Protein AF-A0A969BIH9-F1 (afdb_monomer)

Mean predicted aligned error: 20.9 Å

Radius of gyration: 29.54 Å; Cα contacts (8 Å, |Δi|>4): 77; chains: 1; bounding box: 56×70×75 Å

Structure (mmCIF, N/CA/C/O backbone):
data_AF-A0A969BIH9-F1
#
_entry.id   AF-A0A969BIH9-F1
#
loop_
_atom_site.group_PDB
_atom_site.id
_atom_site.type_symbol
_atom_site.label_atom_id
_atom_site.label_alt_id
_atom_site.label_comp_id
_atom_site.label_asym_id
_atom_site.label_entity_id
_atom_site.label_seq_id
_atom_site.pdbx_PDB_ins_code
_atom_site.Cartn_x
_atom_site.Cartn_y
_atom_site.Cartn_z
_atom_site.occupancy
_atom_site.B_iso_or_equiv
_atom_site.auth_seq_id
_atom_site.auth_comp_id
_atom_site.auth_asym_id
_atom_site.auth_atom_id
_atom_site.pdbx_PDB_model_num
ATOM 1 N N . MET A 1 1 ? 0.704 -24.498 -20.439 1.00 56.81 1 MET A N 1
ATOM 2 C CA . MET A 1 1 ? 0.243 -23.164 -20.870 1.00 56.81 1 MET A CA 1
ATOM 3 C C . MET A 1 1 ? -0.119 -23.294 -22.339 1.00 56.81 1 MET A C 1
ATOM 5 O O . MET A 1 1 ? 0.732 -23.740 -23.096 1.00 56.81 1 MET A O 1
ATOM 9 N N . ILE A 1 2 ? -1.382 -23.090 -22.713 1.00 70.25 2 ILE A N 1
ATOM 10 C CA . ILE A 1 2 ? -1.809 -23.209 -24.115 1.00 70.25 2 ILE A CA 1
ATOM 11 C C . ILE A 1 2 ? -1.655 -21.824 -24.736 1.00 70.25 2 ILE A C 1
ATOM 13 O O . ILE A 1 2 ? -2.229 -20.863 -24.228 1.00 70.25 2 ILE A O 1
ATOM 17 N N . GLU A 1 3 ? -0.861 -21.712 -25.798 1.00 73.94 3 GLU A N 1
ATOM 18 C CA . GLU A 1 3 ? -0.764 -20.465 -26.551 1.00 73.94 3 GLU A CA 1
ATOM 19 C C . GLU A 1 3 ? -2.036 -20.285 -27.379 1.00 73.94 3 GLU A C 1
ATOM 21 O O . GLU A 1 3 ? -2.347 -21.090 -28.259 1.00 73.94 3 GLU A O 1
ATOM 26 N N . LEU A 1 4 ? -2.803 -19.240 -27.063 1.00 76.50 4 LEU A N 1
ATOM 27 C CA . LEU A 1 4 ? -3.959 -18.871 -27.866 1.00 76.50 4 LEU A CA 1
ATOM 28 C C . LEU A 1 4 ? -3.521 -18.174 -29.164 1.00 76.50 4 LEU A C 1
ATOM 30 O O . LEU A 1 4 ? -2.543 -17.419 -29.155 1.00 76.50 4 LEU A O 1
ATOM 34 N N . PRO A 1 5 ? -4.288 -18.346 -30.259 1.00 82.81 5 PRO A N 1
ATOM 35 C CA . PRO A 1 5 ? -4.138 -17.544 -31.467 1.00 82.81 5 PRO A CA 1
ATOM 36 C C . PRO A 1 5 ? -4.227 -16.049 -31.156 1.00 82.81 5 PRO A C 1
ATOM 38 O O . PRO A 1 5 ? -4.818 -15.626 -30.153 1.00 82.81 5 PRO A O 1
ATOM 41 N N . LYS A 1 6 ? -3.680 -15.209 -32.036 1.00 87.00 6 LYS A N 1
ATOM 42 C CA . LYS A 1 6 ? -3.731 -13.760 -31.806 1.00 87.00 6 LYS A CA 1
ATOM 43 C C . LYS A 1 6 ? -5.189 -13.297 -31.832 1.00 87.00 6 LYS A C 1
ATOM 45 O O . LYS A 1 6 ? -5.974 -13.738 -32.663 1.00 87.00 6 LYS A O 1
ATOM 50 N N . ILE A 1 7 ? -5.548 -12.331 -30.982 1.00 86.94 7 ILE A N 1
ATOM 51 C CA . ILE A 1 7 ? -6.919 -11.778 -30.911 1.00 86.94 7 ILE A CA 1
ATOM 52 C C . ILE A 1 7 ? -7.507 -11.411 -32.297 1.00 86.94 7 ILE A C 1
ATOM 54 O O . ILE A 1 7 ? -8.691 -11.669 -32.502 1.00 86.94 7 ILE A O 1
ATOM 58 N N . PRO A 1 8 ? -6.748 -10.843 -33.263 1.00 86.25 8 PRO A N 1
ATOM 59 C CA . PRO A 1 8 ? -7.260 -10.600 -34.614 1.00 86.25 8 PRO A CA 1
ATOM 60 C C . PRO A 1 8 ? -7.654 -11.873 -35.379 1.00 86.25 8 PRO A C 1
ATOM 62 O O . PRO A 1 8 ? -8.663 -11.858 -36.071 1.00 86.25 8 PRO A O 1
ATOM 65 N N . GLU A 1 9 ? -6.910 -12.969 -35.220 1.00 88.38 9 GLU A N 1
ATOM 66 C CA . GLU A 1 9 ? -7.204 -14.262 -35.860 1.00 88.38 9 GLU A CA 1
ATOM 67 C C . GLU A 1 9 ? -8.489 -14.860 -35.268 1.00 88.38 9 GLU A C 1
ATOM 69 O O . GLU A 1 9 ? -9.366 -15.324 -35.991 1.00 88.38 9 GLU A O 1
ATOM 74 N N . ILE A 1 10 ? -8.661 -14.746 -33.945 1.00 88.38 10 ILE A N 1
ATOM 75 C CA . ILE A 1 10 ? -9.895 -15.146 -33.252 1.00 88.38 10 ILE A CA 1
ATOM 76 C C . ILE A 1 10 ? -11.087 -14.296 -33.732 1.00 88.38 10 ILE A C 1
ATOM 78 O O . ILE A 1 10 ? -12.182 -14.819 -33.935 1.00 88.38 10 ILE A O 1
ATOM 82 N N . ALA A 1 11 ? -10.882 -12.991 -33.937 1.00 92.25 11 ALA A N 1
ATOM 83 C CA . ALA A 1 11 ? -11.908 -12.069 -34.434 1.00 92.25 11 ALA A CA 1
ATOM 84 C C . ALA A 1 11 ? -12.415 -12.462 -35.820 1.00 92.25 11 ALA A C 1
ATOM 86 O O . ALA A 1 11 ? -13.623 -12.454 -36.054 1.00 92.25 11 ALA A O 1
ATOM 87 N N . GLU A 1 12 ? -11.494 -12.830 -36.706 1.00 93.19 12 GLU A N 1
ATOM 88 C CA . GLU A 1 12 ? -11.799 -13.248 -38.070 1.00 93.19 12 GLU A CA 1
ATOM 89 C C . GLU A 1 12 ? -12.555 -14.580 -38.101 1.00 93.19 12 GLU A C 1
ATOM 91 O O . GLU A 1 12 ? -13.598 -14.670 -38.745 1.00 93.19 12 GLU A O 1
ATOM 96 N N . VAL A 1 13 ? -12.099 -15.578 -37.336 1.00 94.25 13 VAL A N 1
ATOM 97 C CA . VAL A 1 13 ? -12.731 -16.909 -37.287 1.00 94.25 13 VAL A CA 1
ATOM 98 C C . VAL A 1 13 ? -14.135 -16.861 -36.677 1.00 94.25 13 VAL A C 1
ATOM 100 O O . VAL A 1 13 ? -15.044 -17.528 -37.166 1.00 94.25 13 VAL A O 1
ATOM 103 N N . ILE A 1 14 ? -14.329 -16.081 -35.610 1.00 92.75 14 ILE A N 1
ATOM 104 C CA . ILE A 1 14 ? -15.615 -16.002 -34.893 1.00 92.75 14 ILE A CA 1
ATOM 105 C C . ILE A 1 14 ? -16.559 -14.968 -35.540 1.00 92.75 14 ILE A C 1
ATOM 107 O O . ILE A 1 14 ? -17.755 -14.947 -35.256 1.00 92.75 14 ILE A O 1
ATOM 111 N N . GLY 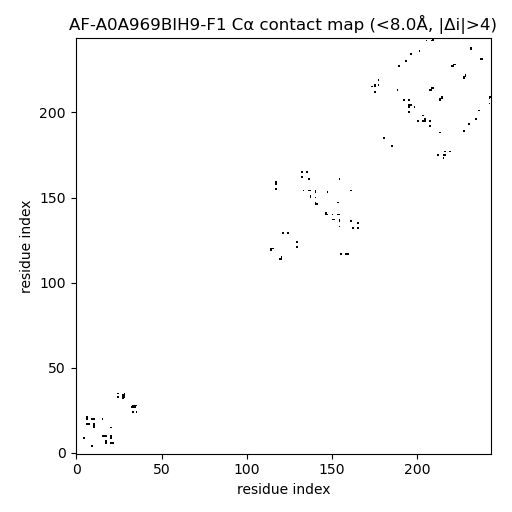A 1 15 ? -16.051 -14.103 -36.424 1.00 93.88 15 GLY A N 1
ATOM 112 C CA . GLY A 1 15 ? -16.846 -13.058 -37.072 1.00 93.88 15 GLY A CA 1
ATOM 113 C C . GLY A 1 15 ? -17.299 -11.954 -36.110 1.00 93.88 15 GLY A C 1
ATOM 114 O O . GLY A 1 15 ? -18.345 -11.337 -36.308 1.00 93.88 15 GLY A O 1
ATOM 115 N N . VAL A 1 16 ? -16.531 -11.696 -35.049 1.00 94.88 16 VAL A N 1
ATOM 116 C CA . VAL A 1 16 ? -16.831 -10.660 -34.048 1.00 94.88 16 VAL A CA 1
ATOM 117 C C . VAL A 1 16 ? -15.760 -9.582 -34.044 1.00 94.88 16 VAL A C 1
ATOM 119 O O . VAL A 1 16 ? -14.611 -9.800 -34.415 1.00 94.88 16 VAL A O 1
ATOM 122 N N . SER A 1 17 ? -16.116 -8.382 -33.585 1.00 93.12 17 SER A N 1
ATOM 123 C CA . SER A 1 17 ? -15.137 -7.300 -33.524 1.00 93.12 17 SER A CA 1
ATOM 124 C C . SER A 1 17 ? -14.017 -7.604 -32.523 1.00 93.12 17 SER A C 1
ATOM 126 O O . SER A 1 17 ? -14.246 -8.138 -31.436 1.00 93.12 17 SER A O 1
ATOM 128 N N . PHE A 1 18 ? -12.809 -7.134 -32.830 1.00 88.94 18 PHE A N 1
ATOM 129 C CA . PHE A 1 18 ? -11.661 -7.170 -31.918 1.00 88.94 18 PHE A CA 1
ATOM 130 C C . PHE A 1 18 ? -11.981 -6.603 -30.520 1.00 88.94 18 PHE A C 1
ATOM 132 O O . PHE A 1 18 ? -11.510 -7.109 -29.502 1.00 88.94 18 PHE A O 1
ATOM 139 N N . ARG A 1 19 ? -12.814 -5.552 -30.453 1.00 88.94 19 ARG A N 1
ATOM 140 C CA . ARG A 1 19 ? -13.256 -4.951 -29.183 1.00 88.94 19 ARG A CA 1
ATOM 141 C C . ARG A 1 19 ? -14.150 -5.894 -28.379 1.00 88.94 19 ARG A C 1
ATOM 143 O O . ARG A 1 19 ? -14.061 -5.891 -27.155 1.00 88.94 19 ARG A O 1
ATOM 150 N N . GLN A 1 20 ? -15.002 -6.664 -29.054 1.00 92.38 20 GLN A N 1
ATOM 151 C CA . GLN A 1 20 ? -15.889 -7.641 -28.423 1.00 92.38 20 GLN A CA 1
ATOM 152 C C . GLN A 1 20 ? -15.066 -8.720 -27.718 1.00 92.38 20 GLN A C 1
ATOM 154 O O . GLN A 1 20 ? -15.275 -8.958 -26.535 1.00 92.38 20 GLN A O 1
ATOM 159 N N . ILE A 1 21 ? -14.077 -9.289 -28.416 1.00 92.12 21 ILE A N 1
ATOM 160 C CA . ILE A 1 21 ? -13.222 -10.347 -27.860 1.00 92.12 21 ILE A CA 1
ATOM 161 C C . ILE A 1 21 ? -12.452 -9.844 -26.648 1.00 92.12 21 ILE A C 1
ATOM 163 O O . ILE A 1 21 ? -12.443 -10.514 -25.624 1.00 92.12 21 ILE A O 1
ATOM 167 N N . LYS A 1 22 ? -11.871 -8.639 -26.718 1.00 90.38 22 LYS A N 1
ATOM 168 C CA . LYS A 1 22 ? -11.185 -8.046 -25.561 1.00 90.38 22 LYS A CA 1
ATOM 169 C C . LYS A 1 22 ? -12.089 -7.925 -24.337 1.00 90.38 22 LYS A C 1
ATOM 171 O O . LYS A 1 22 ? -11.677 -8.308 -23.254 1.00 90.38 22 LYS A O 1
ATOM 176 N N . ARG A 1 23 ? -13.322 -7.434 -24.510 1.00 93.06 23 ARG A N 1
ATOM 177 C CA . ARG A 1 23 ? -14.290 -7.340 -23.403 1.00 93.06 23 ARG A CA 1
ATOM 178 C C . ARG A 1 23 ? -14.636 -8.712 -22.830 1.00 93.06 23 ARG A C 1
ATOM 180 O O . ARG A 1 23 ? -14.747 -8.844 -21.618 1.00 93.06 23 ARG A O 1
ATOM 187 N N . SER A 1 24 ? -14.809 -9.716 -23.687 1.00 93.19 24 SER A N 1
ATOM 188 C CA . SER A 1 24 ? -15.089 -11.086 -23.252 1.00 93.19 24 SER A CA 1
ATOM 189 C C . SER A 1 24 ? -13.916 -11.700 -22.487 1.00 93.19 24 SER A C 1
ATOM 191 O O . SER A 1 24 ? -14.150 -12.313 -21.454 1.00 93.19 24 SER A O 1
ATOM 193 N N . LEU A 1 25 ? -12.677 -11.500 -22.946 1.00 90.56 25 LEU A N 1
ATOM 194 C CA . LEU A 1 25 ? -11.476 -11.971 -22.250 1.00 90.56 25 LEU A CA 1
ATOM 195 C C . LEU A 1 25 ? -11.317 -11.303 -20.881 1.00 90.56 25 LEU A C 1
ATOM 197 O O . LEU A 1 25 ? -11.141 -12.011 -19.897 1.00 90.56 25 LEU A O 1
ATOM 201 N N . SER A 1 26 ? -11.496 -9.980 -20.793 1.00 89.44 26 SER A N 1
ATOM 202 C CA . SER A 1 26 ? -11.500 -9.272 -19.504 1.00 89.44 26 SER A CA 1
ATOM 203 C C . SER A 1 26 ? -12.556 -9.822 -18.546 1.00 89.44 26 SER A C 1
ATOM 205 O O . SER A 1 26 ? -12.284 -10.004 -17.370 1.00 89.44 26 SER A O 1
ATOM 207 N N . ARG A 1 27 ? -13.750 -10.160 -19.046 1.00 93.50 27 ARG A N 1
ATOM 208 C CA . ARG A 1 27 ? -14.802 -10.741 -18.203 1.00 93.50 27 ARG A CA 1
ATOM 209 C C . ARG A 1 27 ? -14.472 -12.158 -17.724 1.00 93.50 27 ARG A C 1
ATOM 211 O O . ARG A 1 27 ? -14.898 -12.542 -16.645 1.00 93.50 27 ARG A O 1
ATOM 218 N N . LEU A 1 28 ? -13.759 -12.953 -18.521 1.00 93.12 28 LEU A N 1
ATOM 219 C CA . LEU A 1 28 ? -13.301 -14.282 -18.100 1.00 93.12 28 LEU A CA 1
ATOM 220 C C . LEU A 1 28 ? -12.189 -14.196 -17.048 1.00 93.12 28 LEU A C 1
ATOM 222 O O . LEU A 1 28 ? -12.131 -15.044 -16.161 1.00 93.12 28 LEU A O 1
ATOM 226 N N . GLU A 1 29 ? -11.352 -13.167 -17.140 1.00 89.94 29 GLU A N 1
ATOM 227 C CA . GLU A 1 29 ? -10.320 -12.846 -16.155 1.00 89.94 29 GLU A CA 1
ATOM 228 C C . GLU A 1 29 ? -10.928 -12.370 -14.830 1.00 89.94 29 GLU A C 1
ATOM 230 O O . GLU A 1 29 ? -10.572 -12.894 -13.782 1.00 89.94 29 GLU A O 1
ATOM 235 N N . GLU A 1 30 ? -11.927 -11.478 -14.874 1.00 90.88 30 GLU A N 1
ATOM 236 C CA . GLU A 1 30 ? -12.701 -11.042 -13.695 1.00 90.88 30 GLU A CA 1
ATOM 237 C C . GLU A 1 30 ? -13.387 -12.202 -12.956 1.00 90.88 30 GLU A C 1
ATOM 239 O O . GLU A 1 30 ? -13.623 -12.120 -11.755 1.00 90.88 30 GLU A O 1
ATOM 244 N N . LEU A 1 31 ? -13.738 -13.270 -13.676 1.00 95.69 31 LEU A N 1
ATOM 245 C CA . LEU A 1 31 ? -14.359 -14.471 -13.114 1.00 95.69 31 LEU A CA 1
ATOM 246 C C . LEU A 1 31 ? -13.338 -15.528 -12.672 1.00 95.69 31 LEU A C 1
ATOM 248 O O . LEU A 1 31 ? -13.747 -16.627 -12.303 1.00 95.69 31 LEU A O 1
ATOM 252 N N . GLU A 1 32 ? -12.037 -15.237 -12.764 1.00 90.50 32 GLU A N 1
ATOM 253 C CA . GLU A 1 32 ? -10.939 -16.170 -12.467 1.00 90.50 32 GLU A CA 1
ATOM 254 C C . GLU A 1 32 ? -10.994 -17.473 -13.294 1.00 90.50 32 GLU A C 1
ATOM 256 O O . GLU A 1 32 ? -10.391 -18.488 -12.947 1.00 90.50 32 GLU A O 1
ATOM 261 N N . LEU A 1 33 ? -11.703 -17.455 -14.429 1.00 88.88 33 LEU A N 1
ATOM 262 C CA . LEU A 1 33 ? -11.849 -18.608 -15.323 1.00 88.88 33 LEU A CA 1
ATOM 263 C C . LEU A 1 33 ? -10.715 -18.692 -16.343 1.00 88.88 33 LEU A C 1
ATOM 265 O O . LEU A 1 33 ? -10.428 -19.769 -16.869 1.00 88.88 33 LEU A O 1
ATOM 269 N N . TYR A 1 34 ? -10.115 -17.549 -16.681 1.00 86.31 34 TYR A N 1
ATOM 270 C CA . TYR A 1 34 ? -9.082 -17.480 -17.703 1.00 86.31 34 TYR A CA 1
ATOM 271 C C . TYR A 1 34 ? -8.100 -16.337 -17.448 1.00 86.31 34 TYR A C 1
ATOM 273 O O . TYR A 1 34 ? -8.500 -15.180 -17.375 1.00 86.31 34 TYR A O 1
ATOM 281 N N . PHE A 1 35 ? -6.807 -16.650 -17.397 1.00 83.19 35 PHE A N 1
ATOM 282 C CA . PHE A 1 35 ? -5.739 -15.652 -17.344 1.00 83.19 35 PHE A CA 1
ATOM 283 C C . PHE A 1 35 ? -5.225 -15.364 -18.759 1.00 83.19 35 PHE A C 1
ATOM 285 O O . PHE A 1 35 ? -4.847 -16.289 -19.485 1.00 83.19 35 PHE A O 1
ATOM 292 N N . TRP A 1 36 ? -5.203 -14.093 -19.170 1.00 82.50 36 TRP A N 1
ATOM 293 C CA . TRP A 1 36 ? -4.661 -13.679 -20.465 1.00 82.50 36 TRP A CA 1
ATOM 294 C C . TRP A 1 36 ? -3.770 -12.447 -20.301 1.00 82.50 36 TRP A C 1
ATOM 296 O O . TRP A 1 36 ? -4.129 -11.499 -19.616 1.00 82.50 36 TRP A O 1
ATOM 306 N N . GLU A 1 37 ? -2.618 -12.436 -20.971 1.00 75.56 37 GLU A N 1
ATOM 307 C CA . GLU A 1 37 ? -1.668 -11.327 -20.885 1.00 75.56 37 GLU A CA 1
ATOM 308 C C . GLU A 1 37 ? -1.461 -10.681 -22.267 1.00 75.56 37 GLU A C 1
ATOM 310 O O . GLU A 1 37 ? -1.174 -11.374 -23.253 1.00 75.56 37 GLU A O 1
ATOM 315 N N . PRO A 1 38 ? -1.609 -9.351 -22.402 1.00 67.44 38 PRO A N 1
ATOM 316 C CA . PRO A 1 38 ? -1.297 -8.668 -23.646 1.00 67.44 38 PRO A CA 1
ATOM 317 C C . PRO A 1 38 ? 0.224 -8.617 -23.862 1.00 67.44 38 PRO A C 1
ATOM 319 O O . PRO A 1 38 ? 0.914 -7.773 -23.303 1.00 67.44 38 PRO A O 1
ATOM 322 N N . VAL A 1 39 ? 0.726 -9.455 -24.773 1.00 69.25 39 VAL A N 1
ATOM 323 C CA . VAL A 1 39 ? 2.163 -9.586 -25.104 1.00 69.25 39 VAL A CA 1
ATOM 324 C C . VAL A 1 39 ? 2.825 -8.271 -25.560 1.00 69.25 39 VAL A C 1
ATOM 326 O O . VAL A 1 39 ? 4.031 -8.092 -25.409 1.00 69.25 39 VAL A O 1
ATOM 329 N N . LEU A 1 40 ? 2.072 -7.321 -26.133 1.00 61.84 40 LEU A N 1
ATOM 330 C CA . LEU A 1 40 ? 2.619 -6.018 -26.525 1.00 61.84 40 LEU A CA 1
ATOM 331 C C . LEU A 1 40 ? 1.542 -4.929 -26.569 1.00 61.84 40 LEU A C 1
ATOM 333 O O . LEU A 1 40 ? 0.655 -4.942 -27.426 1.00 61.84 40 LEU A O 1
ATOM 337 N N . VAL A 1 41 ? 1.668 -3.920 -25.705 1.00 52.66 41 VAL A N 1
ATOM 338 C CA . VAL A 1 41 ? 0.855 -2.698 -25.764 1.00 52.66 41 VAL A CA 1
ATOM 339 C C . VAL A 1 41 ? 1.660 -1.597 -26.457 1.00 52.66 41 VAL A C 1
ATOM 341 O O . VAL A 1 41 ? 2.570 -1.017 -25.875 1.00 52.66 41 VAL A O 1
ATOM 344 N N . ARG A 1 42 ? 1.328 -1.271 -27.715 1.00 53.16 42 ARG A N 1
ATOM 345 C CA . ARG A 1 42 ? 1.825 -0.046 -28.370 1.00 53.16 42 ARG A CA 1
ATOM 346 C C . ARG A 1 42 ? 0.788 1.062 -28.247 1.00 53.16 42 ARG A C 1
ATOM 348 O O . ARG A 1 42 ? -0.269 1.000 -28.871 1.00 53.16 42 ARG A O 1
ATOM 355 N N . GLY A 1 43 ? 1.109 2.088 -27.467 1.00 53.22 43 GLY A N 1
ATOM 356 C CA . GLY A 1 43 ? 0.346 3.330 -27.415 1.00 53.22 43 GLY A CA 1
ATOM 357 C C . GLY A 1 43 ? 0.870 4.338 -28.435 1.00 53.22 43 GLY A C 1
ATOM 358 O O . GLY A 1 43 ? 2.071 4.586 -28.507 1.00 53.22 43 GLY A O 1
ATOM 359 N N . GLN A 1 44 ? -0.024 4.955 -29.209 1.00 67.81 44 GLN A N 1
ATOM 360 C CA . GLN A 1 44 ? 0.309 6.119 -30.028 1.00 67.81 44 GLN A CA 1
ATOM 361 C C . GLN A 1 44 ? -0.519 7.317 -29.564 1.00 67.81 44 GLN A C 1
ATOM 363 O O . GLN A 1 44 ? -1.747 7.300 -29.626 1.00 67.81 44 GLN A O 1
ATOM 368 N N . ASN A 1 45 ? 0.151 8.382 -29.119 1.00 73.56 45 ASN A N 1
ATOM 369 C CA . ASN A 1 45 ? -0.521 9.626 -28.756 1.00 73.56 45 ASN A CA 1
ATOM 370 C C . ASN A 1 45 ? -0.898 10.413 -30.024 1.00 73.56 45 ASN A C 1
ATOM 372 O O . ASN A 1 45 ? -0.094 11.161 -30.588 1.00 73.56 45 ASN A O 1
ATOM 376 N N . LEU A 1 46 ? -2.143 10.244 -30.468 1.00 77.38 46 LEU A N 1
ATOM 377 C CA . LEU A 1 46 ? -2.674 10.926 -31.650 1.00 77.38 46 LEU A CA 1
ATOM 378 C C . LEU A 1 46 ? -2.820 12.444 -31.442 1.00 77.38 46 LEU A C 1
ATOM 380 O O . LEU A 1 46 ? -2.668 13.203 -32.399 1.00 77.38 46 LEU A O 1
ATOM 384 N N . ALA A 1 47 ? -3.055 12.900 -30.207 1.00 73.81 47 ALA A N 1
ATOM 385 C CA . ALA A 1 47 ? -3.139 14.325 -29.885 1.00 73.81 47 ALA A CA 1
ATOM 386 C C . ALA A 1 47 ? -1.763 15.005 -29.996 1.00 73.81 47 ALA A C 1
ATOM 388 O O . ALA A 1 47 ? -1.640 16.066 -30.606 1.00 73.81 47 ALA A O 1
ATOM 389 N N . GLY A 1 48 ? -0.711 14.349 -29.499 1.00 72.75 48 GLY A N 1
ATOM 390 C CA . GLY A 1 48 ? 0.672 14.820 -29.603 1.00 72.75 48 GLY A CA 1
ATOM 391 C C . GLY A 1 48 ? 1.180 14.869 -31.046 1.00 72.75 48 GLY A C 1
ATOM 392 O O . GLY A 1 48 ? 1.890 15.807 -31.416 1.00 72.75 48 GLY A O 1
ATOM 393 N N . LYS A 1 49 ? 0.771 13.907 -31.887 1.00 75.94 49 LYS A N 1
ATOM 394 C CA . LYS A 1 49 ? 1.089 13.919 -33.324 1.00 75.94 49 LYS A CA 1
ATOM 395 C C . LYS A 1 49 ? 0.469 15.136 -34.023 1.00 75.94 49 LYS A C 1
ATOM 397 O O . LYS A 1 49 ? 1.193 15.896 -34.663 1.00 75.94 49 LYS A O 1
ATOM 402 N N . LYS A 1 50 ? -0.827 15.387 -33.802 1.00 78.69 50 LYS A N 1
ATOM 403 C CA . LYS A 1 50 ? -1.526 16.563 -34.353 1.00 78.69 50 LYS A CA 1
ATOM 404 C C . LYS A 1 50 ? -0.944 17.886 -33.845 1.00 78.69 50 LYS A C 1
ATOM 406 O O . LYS A 1 50 ? -0.776 18.822 -34.620 1.00 78.69 50 LYS A O 1
ATOM 411 N N . ALA A 1 51 ? -0.581 17.968 -32.563 1.00 74.94 51 ALA A N 1
ATOM 412 C CA . ALA A 1 51 ? 0.030 19.169 -31.991 1.00 74.94 51 ALA A CA 1
ATOM 413 C C . ALA A 1 51 ? 1.404 19.485 -32.614 1.00 74.94 51 ALA A C 1
ATOM 415 O O . ALA A 1 51 ? 1.701 20.646 -32.903 1.00 74.94 51 ALA A O 1
ATOM 416 N N . LYS A 1 52 ? 2.231 18.462 -32.875 1.00 74.25 52 LYS A N 1
ATOM 417 C CA . LYS A 1 52 ? 3.519 18.636 -33.567 1.00 74.25 52 LYS A CA 1
ATOM 418 C C . LYS A 1 52 ? 3.342 19.101 -35.012 1.00 74.25 52 LYS A C 1
ATOM 420 O O . LYS A 1 52 ? 4.054 20.015 -35.424 1.00 74.25 52 LYS A O 1
ATOM 425 N N . GLU A 1 53 ? 2.393 18.526 -35.748 1.00 81.25 53 GLU A N 1
ATOM 426 C CA . GLU A 1 53 ? 2.080 18.938 -37.125 1.00 81.25 53 GLU A CA 1
ATOM 427 C C . GLU A 1 53 ? 1.624 20.411 -37.177 1.00 81.25 53 GLU A C 1
ATOM 429 O O . GLU A 1 53 ? 2.148 21.194 -37.972 1.00 81.25 53 GLU A O 1
ATOM 434 N N . LEU A 1 54 ? 0.753 20.839 -36.253 1.00 74.12 54 LEU A N 1
ATOM 435 C CA . LEU A 1 54 ? 0.302 22.237 -36.148 1.00 74.12 54 LEU A CA 1
ATOM 436 C C . LEU A 1 54 ? 1.437 23.217 -35.794 1.00 74.12 54 LEU A C 1
ATOM 438 O O . LEU A 1 54 ? 1.503 24.324 -36.335 1.00 74.12 54 LEU A O 1
ATOM 442 N N . CYS A 1 55 ? 2.356 22.831 -34.905 1.00 65.44 55 CYS A N 1
ATOM 443 C CA . CYS A 1 55 ? 3.514 23.660 -34.553 1.00 65.44 55 CYS A CA 1
ATOM 444 C C . CYS A 1 55 ? 4.522 23.797 -35.703 1.00 65.44 55 CYS A C 1
ATOM 446 O O . CYS A 1 55 ? 5.154 24.846 -35.838 1.00 65.44 55 CYS A O 1
ATOM 448 N N . GLN A 1 56 ? 4.675 22.769 -36.538 1.00 71.25 56 GLN A N 1
ATOM 449 C CA . GLN A 1 56 ? 5.551 22.826 -37.710 1.00 71.25 56 GLN A CA 1
ATOM 450 C C . GLN A 1 56 ? 4.956 23.709 -38.816 1.00 71.25 56 GLN A C 1
ATOM 452 O O . GLN A 1 56 ? 5.676 24.544 -39.362 1.00 71.25 56 GLN A O 1
ATOM 457 N N . GLN A 1 57 ? 3.640 23.647 -39.047 1.00 64.88 57 GLN A N 1
ATOM 458 C CA . GLN A 1 57 ? 2.949 24.543 -39.988 1.00 64.88 57 GLN A CA 1
ATOM 459 C C . GLN A 1 57 ? 3.036 26.029 -39.582 1.00 64.88 57 GLN A C 1
ATOM 461 O O . GLN A 1 57 ? 3.156 26.906 -40.441 1.00 64.88 57 GLN A O 1
ATOM 466 N N . LYS A 1 58 ? 3.047 26.336 -38.274 1.00 60.12 58 LYS A N 1
ATOM 467 C CA . LYS A 1 58 ? 3.263 27.707 -37.761 1.00 60.12 58 LYS A CA 1
ATOM 468 C C . LYS A 1 58 ? 4.700 28.215 -37.934 1.00 60.12 58 LYS A C 1
ATOM 470 O O . LYS A 1 58 ? 4.911 29.425 -37.964 1.00 60.12 58 LYS A O 1
ATOM 475 N N . LYS A 1 59 ? 5.691 27.322 -38.039 1.00 57.72 59 LYS A N 1
ATOM 476 C CA . LYS A 1 59 ? 7.097 27.701 -38.274 1.00 57.72 59 LYS A CA 1
ATOM 477 C C . LYS A 1 59 ? 7.376 28.012 -39.744 1.00 57.72 59 LYS A C 1
ATOM 479 O O . LYS A 1 59 ? 8.165 28.906 -40.020 1.00 57.72 59 LYS A O 1
ATOM 484 N N . THR A 1 60 ? 6.699 27.346 -40.677 1.00 54.78 60 THR A N 1
ATOM 485 C CA . THR A 1 60 ? 6.855 27.588 -42.125 1.00 54.78 60 THR A CA 1
ATOM 486 C C . THR A 1 60 ? 6.086 28.808 -42.640 1.00 54.78 60 THR A C 1
ATOM 488 O O . THR A 1 60 ? 6.345 29.261 -43.746 1.00 54.78 60 THR A O 1
ATOM 491 N N . SER A 1 61 ? 5.168 29.369 -41.846 1.00 55.34 61 SER A N 1
ATOM 492 C CA . SER A 1 61 ? 4.340 30.535 -42.206 1.00 55.34 61 SER A CA 1
ATOM 493 C C . SER A 1 61 ? 4.827 31.870 -41.616 1.00 55.34 61 SER A C 1
ATOM 495 O O . SER A 1 61 ? 4.203 32.904 -41.841 1.00 55.34 61 SER A O 1
ATOM 497 N N . LYS A 1 62 ? 5.961 31.891 -40.901 1.00 51.44 62 LYS A N 1
ATOM 498 C CA . LYS A 1 62 ? 6.610 33.123 -40.412 1.00 51.44 62 LYS A CA 1
ATOM 499 C C . LYS A 1 62 ? 7.892 33.424 -41.192 1.00 51.44 62 LYS A C 1
ATOM 501 O O . LYS A 1 62 ? 8.993 33.405 -40.651 1.00 51.44 62 LYS A O 1
ATOM 506 N N . SER A 1 63 ? 7.743 33.739 -42.476 1.00 50.31 63 SER A N 1
ATOM 507 C CA . SER A 1 63 ? 8.743 34.530 -43.194 1.00 50.31 63 SER A CA 1
ATOM 508 C C . SER A 1 63 ? 8.491 36.018 -42.941 1.00 50.31 63 SER A C 1
ATOM 510 O O . SER A 1 63 ? 7.386 36.499 -43.167 1.00 50.31 63 SER A O 1
ATOM 512 N N . SER A 1 64 ? 9.550 36.733 -42.554 1.00 49.47 64 SER A N 1
ATOM 513 C CA . SER A 1 64 ? 9.691 38.195 -42.617 1.00 49.47 64 SER A CA 1
ATOM 514 C C . SER A 1 64 ? 8.780 39.034 -41.708 1.00 49.47 64 SER A C 1
ATOM 516 O O . SER A 1 64 ? 7.734 39.537 -42.101 1.00 49.47 64 SER A O 1
ATOM 518 N N . GLY A 1 65 ? 9.257 39.282 -40.489 1.00 42.97 65 GLY A N 1
ATOM 519 C CA . GLY A 1 65 ? 8.774 40.365 -39.637 1.00 42.97 65 GLY A CA 1
ATOM 520 C C . GLY A 1 65 ? 9.841 40.712 -38.609 1.00 42.97 65 GLY A C 1
ATOM 521 O O . GLY A 1 65 ? 9.905 40.083 -37.557 1.00 42.97 65 GLY A O 1
ATOM 522 N N . LYS A 1 66 ? 10.724 41.659 -38.954 1.00 53.22 66 LYS A N 1
ATOM 523 C CA . LYS A 1 66 ? 11.733 42.249 -38.060 1.00 53.22 66 LYS A CA 1
ATOM 524 C C . LYS A 1 66 ? 11.062 42.695 -36.758 1.00 53.22 66 LYS A C 1
ATOM 526 O O . LYS A 1 66 ? 10.333 43.680 -36.780 1.00 53.22 66 LYS A O 1
ATOM 531 N N . ASN A 1 67 ? 11.370 42.043 -35.639 1.00 44.41 67 ASN A N 1
ATOM 532 C CA . ASN A 1 67 ? 11.031 42.565 -34.321 1.00 44.41 67 ASN A CA 1
ATOM 533 C C . ASN A 1 67 ? 12.303 42.948 -33.573 1.00 44.41 67 ASN A C 1
ATOM 535 O O . ASN A 1 67 ? 13.231 42.156 -33.424 1.00 44.41 67 ASN A O 1
ATOM 539 N N . LYS A 1 68 ? 12.302 44.223 -33.183 1.00 46.81 68 LYS A N 1
ATOM 540 C CA . LYS A 1 68 ? 13.293 44.928 -32.383 1.00 46.81 68 LYS A CA 1
ATOM 541 C C . LYS A 1 68 ? 13.642 44.141 -31.122 1.00 46.81 68 LYS A C 1
ATOM 543 O O . LYS A 1 68 ? 12.764 43.665 -30.411 1.00 46.81 68 LYS A O 1
ATOM 548 N N . MET A 1 69 ? 14.939 44.080 -30.873 1.00 39.78 69 MET A N 1
ATOM 549 C CA . MET A 1 69 ? 15.562 43.717 -29.612 1.00 39.78 69 MET A CA 1
ATOM 550 C C . MET A 1 69 ? 15.161 44.768 -28.569 1.00 39.78 69 MET A C 1
ATOM 552 O O . MET A 1 69 ? 15.381 45.958 -28.786 1.00 39.78 69 MET A O 1
ATOM 556 N N . THR A 1 70 ? 14.498 44.345 -27.495 1.00 44.41 70 THR A N 1
ATOM 557 C CA . THR A 1 70 ? 14.268 45.187 -26.319 1.00 44.41 70 THR A CA 1
ATOM 558 C C . THR A 1 70 ? 15.409 44.913 -25.352 1.00 44.41 70 THR A C 1
ATOM 560 O O . THR A 1 70 ? 15.559 43.781 -24.889 1.00 44.41 70 THR A O 1
ATOM 563 N N . ASP A 1 71 ? 16.227 45.930 -25.098 1.00 46.16 71 ASP A N 1
ATOM 564 C CA . ASP A 1 71 ? 17.327 45.879 -24.139 1.00 46.16 71 ASP A CA 1
ATOM 565 C C . ASP A 1 71 ? 16.794 45.578 -22.733 1.00 46.16 71 ASP A C 1
ATOM 567 O O . ASP A 1 71 ? 15.914 46.273 -22.219 1.00 46.16 71 ASP A O 1
ATOM 571 N N . LEU A 1 72 ? 17.329 44.527 -22.109 1.00 42.59 72 LEU A N 1
ATOM 572 C CA . LEU A 1 72 ? 17.122 44.241 -20.695 1.00 42.59 72 LEU A CA 1
ATOM 573 C C . LEU A 1 72 ? 18.118 45.076 -19.888 1.00 42.59 72 LEU A C 1
ATOM 575 O O . LEU A 1 72 ? 19.332 44.933 -20.013 1.00 42.59 72 LEU A O 1
ATOM 579 N N . SER A 1 73 ? 17.563 45.968 -19.078 1.00 43.06 73 SER A N 1
ATOM 580 C CA . SER A 1 73 ? 18.251 46.835 -18.131 1.00 43.06 73 SER A CA 1
ATOM 581 C C . SER A 1 73 ? 19.054 46.059 -17.081 1.00 43.06 73 SER A C 1
ATOM 583 O O . SER A 1 73 ? 18.605 45.053 -16.534 1.00 43.06 73 SER A O 1
ATOM 585 N N . ASN A 1 74 ? 20.236 46.604 -16.796 1.00 42.88 74 ASN A N 1
ATOM 586 C CA . ASN A 1 74 ? 21.199 46.192 -15.782 1.00 42.88 74 ASN A CA 1
ATOM 587 C C . ASN A 1 74 ? 20.674 46.289 -14.335 1.00 42.88 74 ASN A C 1
ATOM 589 O O . ASN A 1 74 ? 19.856 47.143 -14.009 1.00 42.88 74 ASN A O 1
ATOM 593 N N . SER A 1 75 ? 21.307 45.478 -13.477 1.00 48.69 75 SER A N 1
ATOM 594 C CA . SER A 1 75 ? 21.625 45.708 -12.054 1.00 48.69 75 SER A CA 1
ATOM 595 C C . SER A 1 75 ? 20.496 45.968 -11.040 1.00 48.69 75 SER A C 1
ATOM 597 O O . SER A 1 75 ? 19.936 47.054 -10.971 1.00 48.69 75 SER A O 1
ATOM 599 N N . GLY A 1 76 ? 20.337 45.002 -10.125 1.00 48.22 76 GLY A N 1
ATOM 600 C CA . GLY A 1 76 ? 20.225 45.240 -8.679 1.00 48.22 76 GLY A CA 1
ATOM 601 C C . GLY A 1 76 ? 18.951 45.906 -8.161 1.00 48.22 76 GLY A C 1
ATOM 602 O O . GLY A 1 76 ? 18.970 47.081 -7.813 1.00 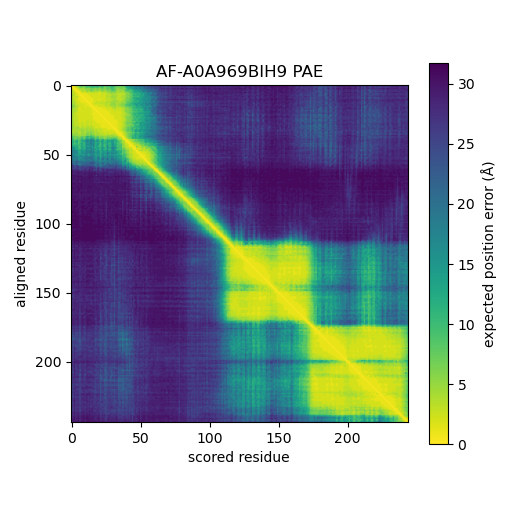48.22 76 GLY A O 1
ATOM 603 N N . GLN A 1 77 ? 17.882 45.129 -7.974 1.00 39.94 77 GLN A N 1
ATOM 604 C CA . GLN A 1 77 ? 16.808 45.508 -7.053 1.00 39.94 77 GLN A CA 1
ATOM 605 C C . GLN A 1 77 ? 17.085 44.914 -5.668 1.00 39.94 77 GLN A C 1
ATOM 607 O O . GLN A 1 77 ? 16.998 43.708 -5.456 1.00 39.94 77 GLN A O 1
ATOM 612 N N . PHE A 1 78 ? 17.454 45.799 -4.740 1.00 47.00 78 PHE A N 1
ATOM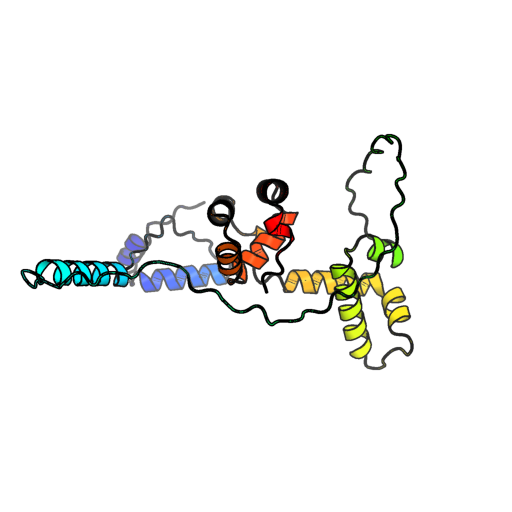 613 C CA . PHE A 1 78 ? 17.463 45.563 -3.299 1.00 47.00 78 PHE A CA 1
ATOM 614 C C . PHE A 1 78 ? 16.022 45.333 -2.820 1.00 47.00 78 PHE A C 1
ATOM 616 O O . PHE A 1 78 ? 15.173 46.210 -2.981 1.00 47.00 78 PHE A O 1
ATOM 623 N N . CYS A 1 79 ? 15.751 44.181 -2.210 1.00 41.25 79 CYS A N 1
ATOM 624 C CA . CYS A 1 79 ? 14.528 43.971 -1.439 1.00 41.25 79 CYS A CA 1
ATOM 625 C C . CYS A 1 79 ? 14.741 44.486 -0.002 1.00 41.25 79 CYS A C 1
ATOM 627 O O . CYS A 1 79 ? 15.782 44.184 0.589 1.00 41.25 79 CYS A O 1
ATOM 629 N N . PRO A 1 80 ? 13.808 45.267 0.571 1.00 49.12 80 PRO A N 1
ATOM 630 C CA . PRO A 1 80 ? 13.904 45.722 1.952 1.00 49.12 80 PRO A CA 1
ATOM 63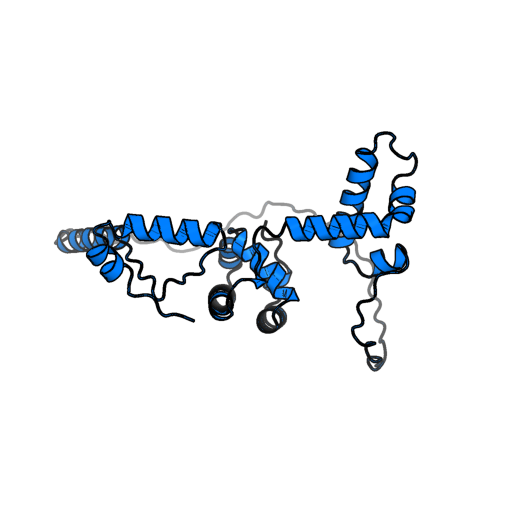1 C C . PRO A 1 80 ? 13.662 44.564 2.932 1.00 49.12 80 PRO A C 1
ATOM 633 O O . PRO A 1 80 ? 12.711 43.799 2.790 1.00 49.12 80 PRO A O 1
ATOM 636 N N . ASN A 1 81 ? 14.552 44.457 3.920 1.00 51.91 81 ASN A N 1
ATOM 637 C CA . ASN A 1 81 ? 14.432 43.566 5.069 1.00 51.91 81 ASN A CA 1
ATOM 638 C C . ASN A 1 81 ? 13.409 44.141 6.047 1.00 51.91 81 ASN A C 1
ATOM 640 O O . ASN A 1 81 ? 13.768 45.013 6.828 1.00 51.91 81 ASN A O 1
ATOM 644 N N . ASP A 1 82 ? 12.189 43.627 6.046 1.00 49.94 82 ASP A N 1
ATOM 645 C CA . ASP A 1 82 ? 11.306 43.726 7.206 1.00 49.94 82 ASP A CA 1
ATOM 646 C C . ASP A 1 82 ? 10.415 42.487 7.250 1.00 49.94 82 ASP A C 1
ATOM 648 O O . ASP A 1 82 ? 9.289 42.499 6.777 1.00 49.94 82 ASP A O 1
ATOM 652 N N . ASP A 1 83 ? 10.943 41.409 7.830 1.00 38.69 83 ASP A N 1
ATOM 653 C CA . ASP A 1 83 ? 10.112 40.420 8.510 1.00 38.69 83 ASP A CA 1
ATOM 654 C C . ASP A 1 83 ? 10.863 39.887 9.735 1.00 38.69 83 ASP A C 1
ATOM 656 O O . ASP A 1 83 ? 11.790 39.075 9.674 1.00 38.69 83 ASP A O 1
ATOM 660 N N . ARG A 1 84 ? 10.457 40.419 10.890 1.00 50.62 84 ARG A N 1
ATOM 661 C CA . ARG A 1 84 ? 10.777 39.901 12.219 1.00 50.62 84 ARG A CA 1
ATOM 662 C C . ARG A 1 84 ? 10.200 38.492 12.344 1.00 50.62 84 ARG A C 1
ATOM 664 O O . ARG A 1 84 ? 9.008 38.345 12.598 1.00 50.62 84 ARG A O 1
ATOM 671 N N . ILE A 1 85 ? 11.052 37.472 12.307 1.00 40.59 85 ILE A N 1
ATOM 672 C CA . ILE A 1 85 ? 10.728 36.176 12.907 1.00 40.59 85 ILE A CA 1
ATOM 673 C C . ILE A 1 85 ? 11.543 36.013 14.187 1.00 40.59 85 ILE A C 1
ATOM 675 O O . ILE A 1 85 ? 12.772 36.045 14.213 1.00 40.59 85 ILE A O 1
ATOM 679 N N . VAL A 1 86 ? 10.780 35.909 15.269 1.00 37.78 86 VAL A N 1
ATOM 680 C CA . VAL A 1 86 ? 11.181 35.734 16.658 1.00 37.78 86 VAL A CA 1
ATOM 681 C C . VAL A 1 86 ? 12.083 34.506 16.792 1.00 37.78 86 VAL A C 1
ATOM 683 O O . VAL A 1 86 ? 11.638 33.371 16.656 1.00 37.78 86 VAL A O 1
ATOM 686 N N . GLN A 1 87 ? 13.357 34.740 17.109 1.00 38.31 87 GLN A N 1
ATOM 687 C CA . GLN A 1 87 ? 14.232 33.729 17.693 1.00 38.31 87 GLN A CA 1
ATOM 688 C C . GLN A 1 87 ? 13.767 33.460 19.127 1.00 38.31 87 GLN A C 1
ATOM 690 O O . GLN A 1 87 ? 14.131 34.199 20.044 1.00 38.31 87 GLN A O 1
ATOM 695 N N . LEU A 1 88 ? 12.996 32.394 19.347 1.00 38.88 88 LEU A N 1
ATOM 696 C CA . LEU A 1 88 ? 12.899 31.815 20.682 1.00 38.88 88 LEU A CA 1
ATOM 697 C C . LEU A 1 88 ? 14.004 30.766 20.829 1.00 38.88 88 LEU A C 1
ATOM 699 O O . LEU A 1 88 ? 13.901 29.632 20.372 1.00 38.88 88 LEU A O 1
ATOM 703 N N . ARG A 1 89 ? 15.098 31.199 21.458 1.00 36.59 89 ARG A N 1
ATOM 704 C CA . ARG A 1 89 ? 16.110 30.325 22.050 1.00 36.59 89 ARG A CA 1
ATOM 705 C C . ARG A 1 89 ? 15.455 29.424 23.095 1.00 36.59 89 ARG A C 1
ATOM 707 O O . ARG A 1 89 ? 14.813 29.919 24.017 1.00 36.59 89 ARG A O 1
ATOM 714 N N . THR A 1 90 ? 15.791 28.143 23.070 1.00 32.41 90 THR A N 1
ATOM 715 C CA . THR A 1 90 ? 16.023 27.390 24.306 1.00 32.41 90 THR A CA 1
ATOM 716 C C . THR A 1 90 ? 17.313 26.594 24.131 1.00 32.41 90 THR A C 1
ATOM 718 O O . THR A 1 90 ? 17.365 25.585 23.443 1.00 32.41 90 THR A O 1
ATOM 721 N N . ASN A 1 91 ? 18.390 27.141 24.700 1.00 39.69 91 ASN A N 1
ATOM 722 C CA . ASN A 1 91 ? 19.674 26.477 24.897 1.00 39.69 91 ASN A CA 1
ATOM 723 C C . ASN A 1 91 ? 19.592 25.645 26.176 1.00 39.69 91 ASN A C 1
ATOM 725 O O . ASN A 1 91 ? 19.510 26.266 27.229 1.00 39.69 91 ASN A O 1
ATOM 729 N N . LEU A 1 92 ? 19.701 24.320 26.100 1.00 32.44 92 LEU A N 1
ATOM 730 C CA . LEU A 1 92 ? 20.213 23.401 27.135 1.00 32.44 92 LEU A CA 1
ATOM 731 C C . LEU A 1 92 ? 20.490 22.073 26.392 1.00 32.44 92 LEU A C 1
ATOM 733 O O . LEU A 1 92 ? 19.593 21.595 25.720 1.00 32.44 92 LEU A O 1
ATOM 737 N N . SER A 1 93 ? 21.637 21.404 26.394 1.00 33.72 93 SER A N 1
ATOM 738 C CA . SER A 1 93 ? 22.948 21.584 27.003 1.00 33.72 93 SER A CA 1
ATOM 739 C C . SER A 1 93 ? 23.943 20.735 26.188 1.00 33.72 93 SER A C 1
ATOM 741 O O . SER A 1 93 ? 23.622 19.651 25.708 1.00 33.72 93 SER A O 1
ATOM 743 N N . ASN A 1 94 ? 25.170 21.231 26.035 1.00 38.03 94 ASN A N 1
ATOM 744 C CA . ASN A 1 94 ? 26.317 20.422 25.641 1.00 38.03 94 ASN A CA 1
ATOM 745 C C . ASN A 1 94 ? 26.686 19.497 26.806 1.00 38.03 94 ASN A C 1
ATOM 747 O O . ASN A 1 94 ? 27.058 19.999 27.866 1.00 38.03 94 ASN A O 1
ATOM 751 N N . PHE A 1 95 ? 26.683 18.185 26.593 1.00 33.38 95 PHE A N 1
ATOM 752 C CA . PHE A 1 95 ? 27.564 17.271 27.317 1.00 33.38 95 PHE A CA 1
ATOM 753 C C . PHE A 1 95 ? 28.043 16.187 26.358 1.00 33.38 95 PHE A C 1
ATOM 755 O O . PHE A 1 95 ? 27.289 15.314 25.941 1.00 33.38 95 PHE A O 1
ATOM 762 N N . GLY A 1 96 ? 29.322 16.272 25.995 1.00 38.91 96 GLY A N 1
ATOM 763 C CA . GLY A 1 96 ? 30.024 15.163 25.381 1.00 38.91 96 GLY A CA 1
ATOM 764 C C . GLY A 1 96 ? 30.183 14.044 26.403 1.00 38.91 96 GLY A C 1
ATOM 765 O O . GLY A 1 96 ? 30.723 14.263 27.487 1.00 38.91 96 GLY A O 1
ATOM 766 N N . GLN A 1 97 ? 29.751 12.844 26.036 1.00 37.19 97 GLN A N 1
ATOM 767 C CA . GLN A 1 97 ? 30.234 11.610 26.633 1.00 37.19 97 GLN A CA 1
ATOM 768 C C . GLN A 1 97 ? 30.630 10.660 25.507 1.00 37.19 97 GLN A C 1
ATOM 770 O O . GLN A 1 97 ? 29.811 10.216 24.709 1.00 37.19 97 GLN A O 1
ATOM 775 N N . ASN A 1 98 ? 31.937 10.400 25.452 1.00 37.50 98 ASN A N 1
ATOM 776 C CA . ASN A 1 98 ? 32.525 9.232 24.817 1.00 37.50 98 ASN A CA 1
ATOM 777 C C . ASN A 1 98 ? 31.790 7.975 25.298 1.00 37.50 98 ASN A C 1
ATOM 779 O O . ASN A 1 98 ? 31.802 7.693 26.496 1.00 37.50 98 ASN A O 1
ATOM 783 N N . CYS A 1 99 ? 31.246 7.191 24.372 1.00 32.94 99 CYS A N 1
ATOM 784 C CA . CYS A 1 99 ? 30.910 5.796 24.627 1.00 32.94 99 CYS A CA 1
ATOM 785 C C . CYS A 1 99 ? 31.959 4.913 23.931 1.00 32.94 99 CYS A C 1
ATOM 787 O O . CYS A 1 99 ? 32.171 5.071 22.727 1.00 32.94 99 CYS A O 1
ATOM 789 N N . PRO A 1 100 ? 32.651 4.020 24.661 1.00 37.81 100 PRO A N 1
ATOM 790 C CA . PRO A 1 100 ? 33.614 3.097 24.077 1.00 37.81 100 PRO A CA 1
ATOM 791 C C . PRO A 1 100 ? 32.902 2.027 23.239 1.00 37.81 100 PRO A C 1
ATOM 793 O O . PRO A 1 100 ? 31.778 1.632 23.546 1.00 37.81 100 PRO A O 1
ATOM 796 N N . ASN A 1 101 ? 33.595 1.559 22.196 1.00 42.59 101 ASN A N 1
ATOM 797 C CA . ASN A 1 101 ? 33.205 0.452 21.323 1.00 42.59 101 ASN A CA 1
ATOM 798 C C . ASN A 1 101 ? 32.593 -0.713 22.116 1.00 42.59 101 ASN A C 1
ATOM 800 O O . ASN A 1 101 ? 33.297 -1.403 22.854 1.00 42.59 101 ASN A O 1
ATOM 804 N N . ARG A 1 102 ? 31.296 -0.955 21.915 1.00 36.69 102 ARG A N 1
ATOM 805 C CA . ARG A 1 102 ? 30.656 -2.233 22.221 1.00 36.69 102 ARG A CA 1
ATOM 806 C C . ARG A 1 102 ? 30.341 -2.893 20.886 1.00 36.69 102 ARG A C 1
ATOM 808 O O . ARG A 1 102 ? 29.666 -2.295 20.051 1.00 36.69 102 ARG A O 1
ATOM 815 N N . GLU A 1 103 ? 30.903 -4.078 20.675 1.00 39.97 103 GLU A N 1
ATOM 816 C CA . GLU A 1 103 ? 30.579 -4.935 19.537 1.00 39.97 103 GLU A CA 1
ATOM 817 C C . GLU A 1 103 ? 29.055 -5.133 19.446 1.00 39.97 103 GLU A C 1
ATOM 819 O O . GLU A 1 103 ? 28.398 -5.232 20.489 1.00 39.97 103 GLU A O 1
ATOM 824 N N . PRO A 1 104 ? 28.469 -5.185 18.236 1.00 40.16 104 PRO A N 1
ATOM 825 C CA . PRO A 1 104 ? 27.060 -5.506 18.093 1.00 40.16 104 PRO A CA 1
ATOM 826 C C . PRO A 1 104 ? 26.843 -6.956 18.535 1.00 40.16 104 PRO A C 1
ATOM 828 O O . PRO A 1 104 ? 27.283 -7.890 17.863 1.00 40.16 104 PRO A O 1
ATOM 831 N N . GLU A 1 105 ? 26.168 -7.144 19.669 1.00 33.22 105 GLU A N 1
ATOM 832 C CA . GLU A 1 105 ? 25.623 -8.444 20.044 1.00 33.22 105 GLU A CA 1
ATOM 833 C C . GLU A 1 105 ? 24.697 -8.935 18.925 1.00 33.22 105 GLU A C 1
ATOM 835 O O . GLU A 1 105 ? 23.880 -8.199 18.365 1.00 33.22 105 GLU A O 1
ATOM 840 N N . THR A 1 106 ? 24.886 -10.200 18.568 1.00 36.94 106 THR A N 1
ATOM 841 C CA . THR A 1 106 ? 24.181 -10.910 17.506 1.00 36.94 106 THR A CA 1
ATOM 842 C C . THR A 1 106 ? 22.668 -10.776 17.645 1.00 36.94 106 THR A C 1
ATOM 844 O O . THR A 1 106 ? 22.087 -11.241 18.624 1.00 36.94 106 THR A O 1
ATOM 847 N N . LEU A 1 107 ? 22.041 -10.196 16.617 1.00 36.38 107 LEU A N 1
ATOM 848 C CA . LEU A 1 107 ? 20.598 -10.236 16.385 1.00 36.38 107 LEU A CA 1
ATOM 849 C C . LEU A 1 107 ? 20.085 -11.679 16.556 1.00 36.38 107 LEU A C 1
ATOM 851 O O . LEU A 1 107 ? 20.542 -12.562 15.819 1.00 36.38 107 LEU A O 1
ATOM 855 N N . PRO A 1 108 ? 19.136 -11.947 17.472 1.00 36.03 108 PRO A N 1
ATOM 856 C CA . PRO A 1 108 ? 18.468 -13.231 17.497 1.00 36.03 108 PRO A CA 1
ATOM 857 C C . PRO A 1 108 ? 17.669 -13.383 16.203 1.00 36.03 108 PRO A C 1
ATOM 859 O O . PRO A 1 108 ? 17.017 -12.456 15.720 1.00 36.03 108 PRO A O 1
ATOM 862 N N . SER A 1 109 ? 17.779 -14.573 15.622 1.00 35.59 109 SER A N 1
ATOM 863 C CA . SER A 1 109 ? 17.137 -14.987 14.382 1.00 35.59 109 SER A CA 1
ATOM 864 C C . SER A 1 109 ? 15.667 -14.577 14.315 1.00 35.59 109 SER A C 1
ATOM 866 O O . SER A 1 109 ? 14.924 -14.788 15.273 1.00 35.59 109 SER A O 1
ATOM 868 N N . LYS A 1 110 ? 15.250 -14.089 13.141 1.00 43.22 110 LYS A N 1
ATOM 869 C CA . LYS A 1 110 ? 13.856 -13.911 12.716 1.00 43.22 110 LYS A CA 1
ATOM 870 C C . LYS A 1 110 ? 13.054 -15.210 12.894 1.00 43.22 110 LYS A C 1
ATOM 872 O O . LYS A 1 110 ? 12.909 -15.990 11.959 1.00 43.22 110 LYS A O 1
ATOM 877 N N . GLY A 1 111 ? 12.533 -15.432 14.091 1.00 37.31 111 GLY A N 1
ATOM 878 C CA . GLY A 1 111 ? 11.271 -16.124 14.301 1.00 37.31 111 GLY A CA 1
ATOM 879 C C . GLY A 1 111 ? 10.192 -15.053 14.373 1.00 37.31 111 GLY A C 1
ATOM 880 O O . GLY A 1 111 ? 10.430 -13.997 14.954 1.00 37.31 111 GLY A O 1
ATOM 881 N N . LEU A 1 112 ? 9.039 -15.281 13.746 1.00 49.09 112 LEU A N 1
ATOM 882 C CA . LEU A 1 112 ? 7.854 -14.451 13.950 1.00 49.09 112 LEU A CA 1
ATOM 883 C C . LEU A 1 112 ? 7.514 -14.441 15.449 1.00 49.09 112 LEU A C 1
ATOM 885 O O . LEU A 1 112 ? 6.863 -15.356 15.944 1.00 49.09 112 LEU A O 1
ATOM 889 N N . PHE A 1 113 ? 7.996 -13.442 16.185 1.00 51.69 113 PHE A N 1
ATOM 890 C CA . PHE A 1 113 ? 7.589 -13.212 17.562 1.00 51.69 113 PHE A CA 1
ATOM 891 C C . PHE A 1 113 ? 6.215 -12.554 17.515 1.00 51.69 113 PHE A C 1
ATOM 893 O O . PHE A 1 113 ? 6.094 -11.355 17.279 1.00 51.69 113 PHE A O 1
ATOM 900 N N . SER A 1 114 ? 5.169 -13.352 17.706 1.00 58.91 114 SER A N 1
ATOM 901 C CA . SER A 1 114 ? 3.884 -12.819 18.139 1.00 58.91 114 SER A CA 1
ATOM 902 C C . SER A 1 114 ? 4.093 -12.183 19.523 1.00 58.91 114 SER A C 1
ATOM 904 O O . SER A 1 114 ? 4.533 -12.901 20.429 1.00 58.91 114 SER A O 1
ATOM 906 N N . PRO A 1 115 ? 3.847 -10.874 19.703 1.00 69.50 115 PRO A N 1
ATOM 907 C CA . PRO A 1 115 ? 4.016 -10.225 21.000 1.00 69.50 115 PRO A CA 1
ATOM 908 C C . PRO A 1 115 ? 3.110 -10.897 22.039 1.00 69.50 115 PRO A C 1
ATOM 910 O O . PRO A 1 115 ? 1.926 -11.094 21.783 1.00 69.50 115 PRO A O 1
ATOM 913 N N . GLN A 1 116 ? 3.677 -11.280 23.187 1.00 75.56 116 GLN A N 1
ATOM 914 C CA . GLN A 1 116 ? 2.944 -11.967 24.262 1.00 75.56 116 GLN A CA 1
ATOM 915 C C . GLN A 1 116 ? 2.246 -10.990 25.208 1.00 75.56 116 GLN A C 1
ATOM 917 O O . GLN A 1 116 ? 1.307 -11.364 25.907 1.00 75.56 116 GLN A O 1
ATOM 922 N N . THR A 1 117 ? 2.697 -9.737 25.249 1.00 86.88 117 THR A N 1
ATOM 923 C CA . THR A 1 117 ? 2.077 -8.690 26.056 1.00 86.88 117 THR A CA 1
ATOM 924 C C . THR A 1 117 ? 1.864 -7.416 25.248 1.00 86.88 117 THR A C 1
ATOM 926 O O . THR A 1 117 ? 2.550 -7.152 24.257 1.00 86.88 117 THR A O 1
ATOM 929 N N . TYR A 1 118 ? 0.930 -6.582 25.710 1.00 86.56 118 TYR A N 1
ATOM 930 C CA . TYR A 1 118 ? 0.697 -5.255 25.144 1.00 86.56 118 TYR A CA 1
ATOM 931 C C . TYR A 1 118 ? 1.972 -4.402 25.136 1.00 86.56 118 TYR A C 1
ATOM 933 O O . TYR A 1 118 ? 2.248 -3.704 24.165 1.00 86.56 118 TYR A O 1
ATOM 941 N N . SER A 1 119 ? 2.785 -4.480 26.194 1.00 88.12 119 SER A N 1
ATOM 942 C CA . SER A 1 119 ? 4.054 -3.754 26.264 1.00 88.12 119 SER A CA 1
ATOM 943 C C . SER A 1 119 ? 5.036 -4.207 25.186 1.00 88.12 119 SER A C 1
ATOM 945 O O . SER A 1 119 ? 5.667 -3.348 24.572 1.00 88.12 119 SER A O 1
ATOM 947 N N . ASP A 1 120 ? 5.119 -5.512 24.912 1.00 87.56 120 ASP A N 1
ATOM 948 C CA . ASP A 1 120 ? 5.962 -6.041 23.834 1.00 87.56 120 ASP A CA 1
ATOM 949 C C . ASP A 1 120 ? 5.481 -5.532 22.475 1.00 87.56 120 ASP A C 1
ATOM 951 O O . ASP A 1 120 ? 6.282 -5.033 21.685 1.00 87.56 120 ASP A O 1
ATOM 955 N N . LEU A 1 121 ? 4.165 -5.581 22.226 1.00 88.06 121 LEU A N 1
ATOM 956 C CA . LEU A 1 121 ? 3.577 -5.063 20.991 1.00 88.06 121 LEU A CA 1
ATOM 957 C C . LEU A 1 121 ? 3.944 -3.591 20.803 1.00 88.06 121 LEU A C 1
ATOM 959 O O . LEU A 1 121 ? 4.514 -3.219 19.779 1.00 88.06 121 LEU A O 1
ATOM 963 N N . ILE A 1 122 ? 3.656 -2.759 21.802 1.00 88.94 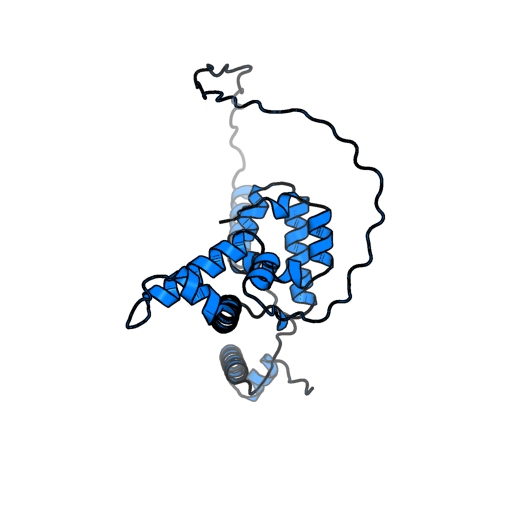122 ILE A N 1
ATOM 964 C CA . ILE A 1 122 ? 3.932 -1.329 21.719 1.00 88.94 122 ILE A CA 1
ATOM 965 C C . ILE A 1 122 ? 5.420 -1.105 21.467 1.00 88.94 122 ILE A C 1
ATOM 967 O O . ILE A 1 122 ? 5.748 -0.341 20.571 1.00 88.94 122 ILE A O 1
ATOM 971 N N . GLN A 1 123 ? 6.322 -1.815 22.148 1.00 87.44 123 GLN A N 1
ATOM 972 C CA . GLN A 1 123 ? 7.764 -1.686 21.919 1.00 87.44 123 GLN A CA 1
ATOM 973 C C . GLN A 1 123 ? 8.198 -2.013 20.485 1.00 87.44 123 GLN A C 1
ATOM 975 O O . GLN A 1 123 ? 9.117 -1.362 19.986 1.00 87.44 123 GLN A O 1
ATOM 980 N N . THR A 1 124 ? 7.532 -2.959 19.817 1.00 84.31 124 THR A N 1
ATOM 981 C CA . THR A 1 124 ? 7.831 -3.316 18.419 1.00 84.31 124 THR A CA 1
ATOM 982 C C . THR A 1 124 ? 7.339 -2.301 17.387 1.00 84.31 124 THR A C 1
ATOM 984 O O . THR A 1 124 ? 7.924 -2.215 16.310 1.00 84.31 124 THR A O 1
ATOM 987 N N . LEU A 1 125 ? 6.301 -1.523 17.702 1.00 84.38 125 LEU A N 1
ATOM 988 C CA . LEU A 1 125 ? 5.740 -0.515 16.801 1.00 84.38 125 LEU A CA 1
ATOM 989 C C . LEU A 1 125 ? 6.569 0.780 16.832 1.00 84.38 125 LEU A C 1
ATOM 991 O O . LEU A 1 125 ? 7.065 1.186 17.892 1.00 84.38 125 LEU A O 1
ATOM 995 N N . SER A 1 126 ? 6.678 1.463 15.689 1.00 81.94 126 SER A N 1
ATOM 996 C CA . SER A 1 126 ? 7.199 2.840 15.617 1.00 81.94 126 SER A CA 1
ATOM 997 C C . SER A 1 126 ? 6.253 3.841 16.301 1.00 81.94 126 SER A C 1
ATOM 999 O O . SER A 1 126 ? 5.096 3.522 16.560 1.00 81.94 126 SER A O 1
ATOM 1001 N N . GLU A 1 127 ? 6.715 5.057 16.618 1.00 76.94 127 GLU A N 1
ATOM 1002 C CA . GLU A 1 127 ? 5.873 6.071 17.287 1.00 76.94 127 GLU A CA 1
ATOM 1003 C C . GLU A 1 127 ? 4.582 6.371 16.506 1.00 76.94 127 GLU A C 1
ATOM 1005 O O . GLU A 1 127 ? 3.497 6.379 17.092 1.00 76.94 127 GLU A O 1
ATOM 1010 N N . ASP A 1 128 ? 4.680 6.499 15.180 1.00 75.56 128 ASP A N 1
ATOM 1011 C CA . ASP A 1 128 ? 3.528 6.728 14.302 1.00 75.56 128 ASP A CA 1
ATOM 1012 C C . ASP A 1 128 ? 2.566 5.533 14.282 1.00 75.56 128 ASP A C 1
ATOM 1014 O O . ASP A 1 128 ? 1.343 5.692 14.296 1.00 75.56 128 ASP A O 1
ATOM 1018 N N . GLU A 1 129 ? 3.094 4.309 14.252 1.00 84.81 129 GLU A N 1
ATOM 1019 C CA . GLU A 1 129 ? 2.283 3.090 14.293 1.00 84.81 129 GLU A CA 1
ATOM 1020 C C . GLU A 1 129 ? 1.579 2.919 15.639 1.00 84.81 129 GLU A C 1
ATOM 1022 O O . GLU A 1 129 ? 0.407 2.542 15.667 1.00 84.81 129 GLU A O 1
ATOM 1027 N N . ARG A 1 130 ? 2.256 3.247 16.747 1.00 90.75 130 ARG A N 1
ATOM 1028 C CA . ARG A 1 130 ? 1.670 3.219 18.095 1.00 90.75 130 ARG A CA 1
ATOM 1029 C C . ARG A 1 130 ? 0.488 4.170 18.200 1.00 90.75 130 ARG A C 1
ATOM 1031 O O . ARG A 1 130 ? -0.569 3.753 18.670 1.00 90.75 130 ARG A O 1
ATOM 1038 N N . GLU A 1 131 ? 0.647 5.416 17.755 1.00 89.25 131 GLU A N 1
ATOM 1039 C CA . GLU A 1 131 ? -0.440 6.401 17.789 1.00 89.25 131 GLU A CA 1
ATOM 1040 C C . GLU A 1 131 ? -1.609 5.944 16.905 1.00 89.25 131 GLU A C 1
ATOM 1042 O O . GLU A 1 131 ? -2.763 5.957 17.336 1.00 89.25 131 GLU A O 1
ATOM 1047 N N . ASN A 1 132 ? -1.326 5.437 15.700 1.00 88.88 132 ASN A N 1
ATOM 1048 C CA . ASN A 1 132 ? -2.360 4.903 14.811 1.00 88.88 132 ASN A CA 1
ATOM 1049 C C . ASN A 1 132 ? -3.113 3.712 15.421 1.00 88.88 132 ASN A C 1
ATOM 1051 O O . ASN A 1 132 ? -4.343 3.643 15.321 1.00 88.88 132 ASN A O 1
ATOM 1055 N N . PHE A 1 133 ? -2.399 2.782 16.056 1.00 93.56 133 PHE A N 1
ATOM 1056 C CA . PHE A 1 133 ? -3.002 1.644 16.744 1.00 93.56 133 PHE A CA 1
ATOM 1057 C C . PHE A 1 133 ? -3.867 2.098 17.926 1.00 93.56 133 PHE A C 1
ATOM 1059 O O . PHE A 1 133 ? -4.999 1.632 18.084 1.00 93.56 133 PHE A O 1
ATOM 1066 N N . LEU A 1 134 ? -3.384 3.058 18.718 1.00 93.81 134 LEU A N 1
ATOM 1067 C CA . LEU A 1 134 ? -4.128 3.601 19.851 1.00 93.81 134 LEU A CA 1
ATOM 1068 C C . LEU A 1 134 ? -5.415 4.300 19.394 1.00 93.81 134 LEU A C 1
ATOM 1070 O O . LEU A 1 134 ? -6.485 4.026 19.938 1.00 93.81 134 LEU A O 1
ATOM 1074 N N . GLN A 1 135 ? -5.347 5.140 18.358 1.00 93.56 135 GLN A N 1
ATOM 1075 C CA . GLN A 1 135 ? -6.521 5.792 17.762 1.00 93.56 135 GLN A CA 1
ATOM 1076 C C . GLN A 1 135 ? -7.534 4.770 17.231 1.00 93.56 135 GLN A C 1
ATOM 1078 O O . GLN A 1 135 ? -8.745 4.919 17.429 1.00 93.56 135 GLN A O 1
ATOM 1083 N N . PHE A 1 136 ? -7.051 3.701 16.591 1.00 94.31 136 PHE A N 1
ATOM 1084 C CA . PHE A 1 136 ? -7.893 2.593 16.148 1.00 94.31 136 PHE A CA 1
ATOM 1085 C C . PHE A 1 136 ? -8.605 1.915 17.327 1.00 94.31 136 PHE A C 1
ATOM 1087 O O . PHE A 1 136 ? -9.831 1.757 17.297 1.00 94.31 136 PHE A O 1
ATOM 1094 N N . GLY A 1 137 ? -7.864 1.573 18.385 1.00 94.69 137 GLY A N 1
ATOM 1095 C CA . GLY A 1 137 ? -8.407 0.981 19.606 1.00 94.69 137 GLY A CA 1
ATOM 1096 C C . GLY A 1 137 ? -9.440 1.888 20.278 1.00 94.69 137 GLY A C 1
ATOM 1097 O O . GLY A 1 137 ? -10.544 1.443 20.593 1.00 94.69 137 GLY A O 1
ATOM 1098 N N . LEU A 1 138 ? -9.145 3.183 20.413 1.00 94.62 138 LEU A N 1
ATOM 1099 C CA . LEU A 1 138 ? -10.069 4.168 20.982 1.00 94.62 138 LEU A CA 1
ATOM 1100 C C . LEU A 1 138 ? -11.365 4.251 20.174 1.00 94.62 138 LEU A C 1
ATOM 1102 O O . LEU A 1 138 ? -12.455 4.186 20.747 1.00 94.62 138 LEU A O 1
ATOM 1106 N N . LYS A 1 139 ? -11.275 4.294 18.842 1.00 94.25 139 LYS A N 1
ATOM 1107 C CA . LYS A 1 139 ? -12.454 4.275 17.968 1.00 94.25 139 LYS A CA 1
ATOM 1108 C C . LYS A 1 139 ? -13.285 3.002 18.150 1.00 94.25 139 LYS A C 1
ATOM 1110 O O . LYS A 1 139 ? -14.514 3.079 18.179 1.00 94.25 139 LYS A O 1
ATOM 1115 N N . LYS A 1 140 ? -12.636 1.844 18.307 1.00 93.25 140 LYS A N 1
ATOM 1116 C CA . LYS A 1 140 ? -13.316 0.572 18.593 1.00 93.25 140 LYS A CA 1
ATOM 1117 C C . LYS A 1 140 ? -14.027 0.612 19.941 1.00 93.25 140 LYS A C 1
ATOM 1119 O O . LYS A 1 140 ? -15.213 0.293 19.981 1.00 93.25 140 LYS A O 1
ATOM 1124 N N . THR A 1 141 ? -13.373 1.095 20.999 1.00 94.12 141 THR A N 1
ATOM 1125 C CA . THR A 1 141 ? -14.009 1.223 22.324 1.00 94.12 141 THR A CA 1
ATOM 1126 C C . THR A 1 141 ? -15.233 2.140 22.302 1.00 94.12 141 THR A C 1
ATOM 1128 O O . THR A 1 141 ? -16.264 1.793 22.873 1.00 94.12 141 THR A O 1
ATOM 1131 N N . ALA A 1 142 ? -15.164 3.262 21.577 1.00 92.06 142 ALA A N 1
ATOM 1132 C CA . ALA A 1 142 ? -16.279 4.193 21.420 1.00 92.06 142 ALA A CA 1
ATOM 1133 C C . ALA A 1 142 ? -17.460 3.599 20.631 1.00 92.06 142 ALA A C 1
ATOM 1135 O O . ALA A 1 142 ? -18.599 4.019 20.820 1.00 92.06 142 ALA A O 1
ATOM 1136 N N . SER A 1 143 ? -17.202 2.624 19.753 1.00 91.69 143 SER A N 1
ATOM 1137 C CA . SER A 1 143 ? -18.238 1.934 18.973 1.00 91.69 143 SER A CA 1
ATOM 1138 C C . SER A 1 143 ? -18.934 0.793 19.721 1.00 91.69 143 SER A C 1
ATOM 1140 O O . SER A 1 143 ? -19.901 0.227 19.207 1.00 91.69 143 SER A O 1
ATOM 1142 N N . LEU A 1 144 ? -18.463 0.436 20.921 1.00 91.69 144 LEU A N 1
ATOM 1143 C CA . LEU A 1 144 ? -19.084 -0.616 21.717 1.00 91.69 144 LEU A CA 1
ATOM 1144 C C . LEU A 1 144 ? -20.464 -0.166 22.225 1.00 91.69 144 LEU A C 1
ATOM 1146 O O . LEU A 1 144 ? -20.617 0.983 22.641 1.00 91.69 144 LEU A O 1
ATOM 1150 N N . PRO A 1 145 ? -21.459 -1.073 22.300 1.00 90.62 145 PRO A N 1
ATOM 1151 C CA . PRO A 1 145 ? -22.788 -0.748 22.831 1.00 90.62 145 PRO A CA 1
ATOM 1152 C C . PRO A 1 145 ? -22.763 -0.182 24.259 1.00 90.62 145 PRO A C 1
ATOM 1154 O O . PRO A 1 145 ? -23.670 0.543 24.660 1.00 90.62 145 PRO A O 1
ATOM 1157 N N . LYS A 1 146 ? -21.733 -0.539 25.033 1.00 91.81 146 LYS A N 1
ATOM 1158 C CA . LYS A 1 146 ? -21.431 0.006 26.357 1.00 91.81 146 LYS A CA 1
ATOM 1159 C C . LYS A 1 146 ? -19.952 0.398 26.388 1.00 91.81 146 LYS A C 1
ATOM 1161 O O . LYS A 1 146 ? -19.116 -0.494 26.547 1.00 91.81 146 LYS A O 1
ATOM 1166 N N . PRO A 1 147 ? -19.620 1.686 26.208 1.00 88.44 147 PRO A N 1
ATOM 1167 C CA . PRO A 1 147 ? -18.238 2.138 26.243 1.00 88.44 147 PRO A CA 1
ATOM 1168 C C . PRO A 1 147 ? -17.611 1.857 27.618 1.00 88.44 147 PRO A C 1
ATOM 1170 O O . PRO A 1 147 ? -18.238 2.157 28.638 1.00 88.44 147 PRO A O 1
ATOM 1173 N N . PRO A 1 148 ? -16.402 1.277 27.678 1.00 90.94 148 PRO A N 1
ATOM 1174 C CA . PRO A 1 148 ? -15.701 1.069 28.938 1.00 90.94 148 PRO A CA 1
ATOM 1175 C C . PRO A 1 148 ? -15.305 2.416 29.559 1.00 90.94 148 PRO A C 1
ATOM 1177 O O . PRO A 1 148 ? -14.840 3.312 28.859 1.00 90.94 148 PRO A O 1
ATOM 1180 N N . GLU A 1 149 ? -15.428 2.543 30.883 1.00 90.06 149 GLU A N 1
ATOM 1181 C CA . GLU A 1 149 ? -15.017 3.755 31.619 1.00 90.06 149 GLU A CA 1
ATOM 1182 C C . GLU A 1 149 ? -13.512 4.033 31.504 1.00 90.06 149 GLU A C 1
ATOM 1184 O O . GLU A 1 149 ? -13.079 5.182 31.569 1.00 90.06 149 GLU A O 1
ATOM 1189 N N . LEU A 1 150 ? -12.712 2.980 31.298 1.00 94.00 150 LEU A N 1
ATOM 1190 C CA . LEU A 1 150 ? -11.266 3.052 31.096 1.00 94.00 150 LEU A CA 1
ATOM 1191 C C . LEU A 1 150 ? -10.888 2.449 29.732 1.00 94.00 150 LEU A C 1
ATOM 1193 O O . LEU A 1 150 ? -10.451 1.296 29.676 1.00 94.00 150 LEU A O 1
ATOM 1197 N N . PRO A 1 151 ? -11.023 3.213 28.629 1.00 92.31 151 PRO A N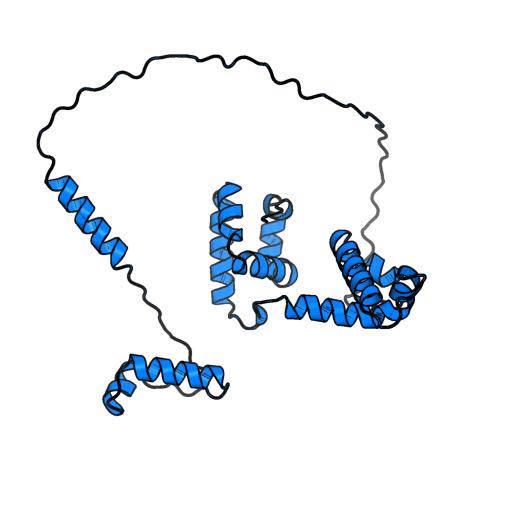 1
ATOM 1198 C CA . PRO A 1 151 ? -10.745 2.734 27.275 1.00 92.31 151 PRO A CA 1
ATOM 1199 C C . PRO A 1 151 ? -9.340 2.162 27.102 1.00 92.31 151 PRO A C 1
ATOM 1201 O O . PRO A 1 151 ? -9.181 1.123 26.477 1.00 92.31 151 PRO A O 1
ATOM 1204 N N . ILE A 1 152 ? -8.330 2.789 27.712 1.00 93.12 152 ILE A N 1
ATOM 1205 C CA . ILE A 1 152 ? -6.931 2.348 27.602 1.00 93.12 152 ILE A CA 1
ATOM 1206 C C . ILE A 1 152 ? -6.751 0.954 28.211 1.00 93.12 152 ILE A C 1
ATOM 1208 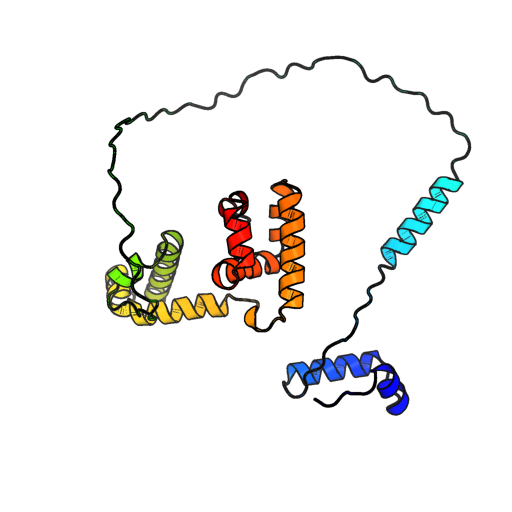O O . ILE A 1 152 ? -6.221 0.069 27.553 1.00 93.12 152 ILE A O 1
ATOM 1212 N N . LYS A 1 153 ? -7.280 0.714 29.418 1.00 92.62 153 LYS A N 1
ATOM 1213 C CA . LYS A 1 153 ? -7.205 -0.611 30.056 1.00 92.62 153 LYS A CA 1
ATOM 1214 C C . LYS A 1 153 ? -7.950 -1.680 29.264 1.00 92.62 153 LYS A C 1
ATOM 1216 O O . LYS A 1 153 ? -7.555 -2.840 29.267 1.00 92.62 153 LYS A O 1
ATOM 1221 N N . TRP A 1 154 ? -9.040 -1.299 28.603 1.00 94.75 154 TRP A N 1
ATOM 1222 C CA . TRP A 1 154 ? -9.760 -2.209 27.721 1.00 94.75 154 TRP A CA 1
ATOM 1223 C C . TRP A 1 154 ? -8.928 -2.548 26.478 1.00 94.75 154 TRP A C 1
ATOM 1225 O O . TRP A 1 154 ? -8.818 -3.716 26.126 1.00 94.75 154 TRP A O 1
ATOM 1235 N N . ILE A 1 155 ? -8.281 -1.557 25.857 1.00 94.50 155 ILE A N 1
ATOM 1236 C CA . ILE A 1 155 ? -7.373 -1.776 24.721 1.00 94.50 155 ILE A CA 1
ATOM 1237 C C . ILE A 1 155 ? -6.219 -2.700 25.124 1.00 94.50 155 ILE A C 1
ATOM 1239 O O . ILE A 1 155 ? -5.924 -3.640 24.396 1.00 94.50 155 ILE A O 1
ATOM 1243 N N . GLU A 1 156 ? -5.623 -2.484 26.298 1.00 93.62 156 GLU A N 1
ATOM 1244 C CA . GLU A 1 156 ? -4.566 -3.341 26.852 1.00 93.62 156 GLU A CA 1
ATOM 1245 C C . GLU A 1 156 ? -5.035 -4.781 27.081 1.00 93.62 156 GLU A C 1
ATOM 1247 O O . GLU A 1 156 ? -4.286 -5.712 26.813 1.00 93.62 156 GLU A O 1
ATOM 1252 N N . ALA A 1 157 ? -6.268 -4.985 27.553 1.00 93.00 157 ALA A N 1
ATOM 1253 C CA . ALA A 1 157 ? -6.822 -6.318 27.794 1.00 93.00 157 ALA A CA 1
ATOM 1254 C C . ALA A 1 157 ? -7.222 -7.053 26.502 1.00 93.00 157 ALA A C 1
ATOM 1256 O O . ALA A 1 157 ? -7.214 -8.280 26.466 1.00 93.00 157 ALA A O 1
ATOM 1257 N N . HIS A 1 158 ? -7.569 -6.309 25.449 1.00 93.81 158 HIS A N 1
ATOM 1258 C CA . HIS A 1 158 ? -8.047 -6.838 24.168 1.00 93.81 158 HIS A CA 1
ATOM 1259 C C . HIS A 1 158 ? -7.041 -6.623 23.024 1.00 93.81 158 HIS A C 1
ATOM 1261 O O . HIS A 1 158 ? -7.412 -6.644 21.847 1.00 93.81 158 HIS A O 1
ATOM 1267 N N . PHE A 1 159 ? -5.765 -6.398 23.351 1.00 93.12 159 PHE A N 1
ATOM 1268 C CA . PHE A 1 159 ? -4.777 -5.941 22.378 1.00 93.12 159 PHE A CA 1
ATOM 1269 C C . PHE A 1 159 ? -4.501 -6.950 21.264 1.00 93.12 159 PHE A C 1
ATOM 1271 O O . PHE A 1 159 ? -4.300 -6.528 20.134 1.00 93.12 159 PHE A O 1
ATOM 1278 N N . GLU A 1 160 ? -4.518 -8.256 21.547 1.00 90.50 160 GLU A N 1
ATOM 1279 C CA . GLU A 1 160 ? -4.272 -9.298 20.540 1.00 90.50 160 GLU A CA 1
ATOM 1280 C C . GLU A 1 160 ? -5.331 -9.257 19.431 1.00 90.50 160 GLU A C 1
ATOM 1282 O O . GLU A 1 160 ? -5.005 -9.218 18.243 1.00 90.50 160 GLU A O 1
ATOM 1287 N N . GLU A 1 161 ? -6.606 -9.186 19.824 1.00 92.62 161 GLU A N 1
ATOM 1288 C CA . GLU A 1 161 ? -7.734 -9.103 18.895 1.00 92.62 161 GLU A CA 1
ATOM 1289 C C . GLU A 1 161 ? -7.722 -7.772 18.134 1.00 92.62 161 GLU A C 1
ATOM 1291 O O . GLU A 1 161 ? -7.867 -7.745 16.909 1.00 92.62 161 GLU A O 1
ATOM 1296 N N . LEU A 1 162 ? -7.504 -6.660 18.846 1.00 93.44 162 LEU A N 1
ATOM 1297 C CA . LEU A 1 162 ? -7.415 -5.338 18.230 1.00 93.44 162 LEU A CA 1
ATOM 1298 C C . LEU A 1 162 ? -6.254 -5.248 17.248 1.00 93.44 162 LEU A C 1
ATOM 1300 O O . LEU A 1 162 ? -6.412 -4.641 16.194 1.00 93.44 162 LEU A O 1
ATOM 1304 N N . HIS A 1 163 ? -5.108 -5.841 17.573 1.00 89.94 163 HIS A N 1
ATOM 1305 C CA . HIS A 1 163 ? -3.933 -5.847 16.715 1.00 89.94 163 HIS A CA 1
ATOM 1306 C C . HIS A 1 163 ? -4.184 -6.660 15.446 1.00 89.94 163 HIS A C 1
ATOM 1308 O O . HIS A 1 163 ? -3.881 -6.175 14.358 1.00 89.94 163 HIS A O 1
ATOM 1314 N N . GLY A 1 164 ? -4.824 -7.830 15.553 1.00 87.38 164 GLY A N 1
ATOM 1315 C CA . GLY A 1 164 ? -5.257 -8.607 14.388 1.00 87.38 164 GLY A CA 1
ATOM 1316 C C . GLY A 1 164 ? -6.197 -7.812 13.478 1.00 87.38 164 GLY A C 1
ATOM 1317 O O . GLY A 1 164 ? -5.923 -7.655 12.290 1.00 87.38 164 GLY A O 1
ATOM 1318 N N . GLN A 1 165 ? -7.248 -7.212 14.045 1.00 91.06 165 GLN A N 1
ATOM 1319 C CA . GLN A 1 165 ? -8.178 -6.375 13.276 1.00 91.06 165 GLN A CA 1
ATOM 1320 C C . GLN A 1 165 ? -7.497 -5.135 12.687 1.00 91.06 165 GLN A C 1
ATOM 1322 O O . GLN A 1 165 ? -7.830 -4.702 11.587 1.00 91.06 165 GLN A O 1
ATOM 1327 N N . TRP A 1 166 ? -6.555 -4.532 13.409 1.00 91.00 166 TRP A N 1
ATOM 1328 C CA . TRP A 1 166 ? -5.816 -3.370 12.934 1.00 91.00 166 TRP A CA 1
ATOM 1329 C C . TRP A 1 166 ? -4.912 -3.739 11.756 1.00 91.00 166 TRP A C 1
ATOM 1331 O O . TRP A 1 166 ? -4.965 -3.064 10.728 1.00 91.00 166 TRP A O 1
ATOM 1341 N N . LEU A 1 167 ? -4.182 -4.854 11.842 1.00 83.56 167 LEU A N 1
ATOM 1342 C CA . LEU A 1 167 ? -3.420 -5.407 10.722 1.00 83.56 167 LEU A CA 1
ATOM 1343 C C . LEU A 1 167 ? -4.324 -5.716 9.528 1.00 83.56 167 LEU A C 1
ATOM 1345 O O . LEU A 1 167 ? -3.984 -5.363 8.400 1.00 83.56 167 LEU A O 1
ATOM 1349 N N . GLU A 1 168 ? -5.501 -6.300 9.751 1.00 81.69 168 GLU A N 1
ATOM 1350 C CA . GLU A 1 168 ? -6.487 -6.499 8.688 1.00 81.69 168 GLU A CA 1
ATOM 1351 C C . GLU A 1 168 ? -6.921 -5.173 8.070 1.00 81.69 168 GLU A C 1
ATOM 1353 O O . GLU A 1 168 ? -7.004 -5.091 6.850 1.00 81.69 168 GLU A O 1
ATOM 1358 N N . THR A 1 169 ? -7.126 -4.110 8.857 1.00 80.25 169 THR A N 1
ATOM 1359 C CA . THR A 1 169 ? -7.438 -2.792 8.285 1.00 80.25 169 THR A CA 1
ATOM 1360 C C . THR A 1 169 ? -6.276 -2.203 7.499 1.00 80.25 169 THR A C 1
ATOM 1362 O O . THR A 1 169 ? -6.516 -1.577 6.472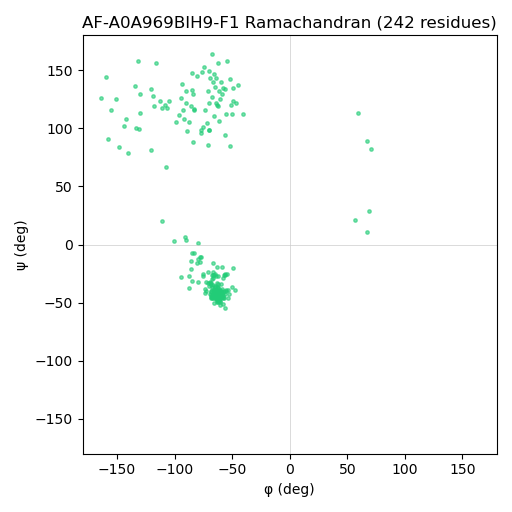 1.00 80.25 169 THR A O 1
ATOM 1365 N N . LEU A 1 170 ? -5.028 -2.428 7.916 1.00 73.00 170 LEU A N 1
ATOM 1366 C CA . LEU A 1 170 ? -3.849 -2.040 7.139 1.00 73.00 170 LEU A CA 1
ATOM 1367 C C . LEU A 1 170 ? -3.780 -2.828 5.824 1.00 73.00 170 LEU A C 1
ATOM 1369 O O . LEU A 1 170 ? -3.503 -2.252 4.774 1.00 73.00 170 LEU A O 1
ATOM 1373 N N . THR A 1 171 ? -4.124 -4.114 5.868 1.00 61.22 171 THR A N 1
ATOM 1374 C CA . THR A 1 171 ? -4.112 -5.018 4.710 1.00 61.22 171 THR A CA 1
ATOM 1375 C C . THR A 1 171 ? -5.272 -4.728 3.752 1.00 61.22 171 THR A C 1
ATOM 1377 O O . THR A 1 171 ? -5.066 -4.650 2.548 1.00 61.22 171 THR A O 1
ATOM 1380 N N . GLN A 1 172 ? -6.481 -4.460 4.256 1.00 55.16 172 GLN A N 1
ATOM 1381 C CA . GLN A 1 172 ? -7.633 -4.004 3.464 1.00 55.16 172 GLN A CA 1
ATOM 1382 C C . GLN A 1 172 ? -7.434 -2.599 2.895 1.00 55.16 172 GLN A C 1
ATOM 1384 O O . GLN A 1 172 ? -8.024 -2.262 1.869 1.00 55.16 172 GLN A O 1
ATOM 1389 N N . LYS A 1 173 ? -6.606 -1.771 3.539 1.00 56.16 173 LYS A N 1
ATOM 1390 C CA . LYS A 1 173 ? -6.229 -0.452 3.023 1.00 56.16 173 LYS A CA 1
ATOM 1391 C C . LYS A 1 173 ? -5.167 -0.535 1.923 1.00 56.16 173 LYS A C 1
ATOM 1393 O O . LYS A 1 173 ? -4.965 0.463 1.229 1.00 56.16 173 LYS A O 1
ATOM 1398 N N . LEU A 1 174 ? -4.538 -1.693 1.688 1.00 60.78 174 LEU A N 1
ATOM 1399 C CA . LEU A 1 174 ? -3.756 -1.912 0.472 1.00 60.78 174 LEU A CA 1
ATOM 1400 C C . LEU A 1 174 ? -4.726 -2.037 -0.706 1.00 60.78 174 LEU A C 1
ATOM 1402 O O . LEU A 1 174 ? -5.110 -3.120 -1.134 1.00 60.78 174 LEU A O 1
ATOM 1406 N N . LYS A 1 175 ? -5.100 -0.875 -1.254 1.00 69.44 175 LYS A N 1
ATOM 1407 C CA . LYS A 1 175 ? -5.874 -0.698 -2.495 1.00 69.44 175 LYS A CA 1
ATOM 1408 C C . LYS A 1 175 ? -5.316 -1.525 -3.665 1.00 69.44 175 LYS A C 1
ATOM 1410 O O . LYS A 1 175 ? -6.024 -1.784 -4.634 1.00 69.44 175 LYS A O 1
ATOM 1415 N N . TYR A 1 176 ? -4.053 -1.931 -3.568 1.00 81.12 176 TYR A N 1
ATOM 1416 C CA . TYR A 1 176 ? -3.309 -2.656 -4.578 1.00 81.12 176 TYR A CA 1
ATOM 1417 C C . TYR A 1 176 ? -2.631 -3.878 -3.950 1.00 81.12 176 TYR A C 1
ATOM 1419 O O . TYR A 1 176 ? -1.905 -3.753 -2.965 1.00 81.12 176 TYR A O 1
ATOM 1427 N N . ASN A 1 177 ? -2.820 -5.053 -4.554 1.00 87.25 177 ASN A N 1
ATOM 1428 C CA . ASN A 1 177 ? -2.051 -6.246 -4.214 1.00 87.25 177 ASN A CA 1
ATOM 1429 C C . ASN A 1 177 ? -0.723 -6.226 -4.983 1.00 87.25 177 ASN A C 1
ATOM 1431 O O . ASN A 1 177 ? -0.643 -6.735 -6.100 1.00 87.25 177 ASN A O 1
ATOM 1435 N N . PHE A 1 178 ? 0.306 -5.597 -4.410 1.00 89.38 178 PHE A N 1
ATOM 1436 C CA . PHE A 1 178 ? 1.599 -5.458 -5.083 1.00 89.38 178 PHE A CA 1
ATOM 1437 C C . PHE A 1 178 ? 2.323 -6.790 -5.306 1.00 89.38 178 PHE A C 1
ATOM 1439 O O . PHE A 1 178 ? 3.044 -6.901 -6.289 1.00 89.38 178 PHE A O 1
ATOM 1446 N N . GLU A 1 179 ? 2.074 -7.809 -4.479 1.00 87.75 179 GLU A N 1
ATOM 1447 C CA . GLU A 1 179 ? 2.669 -9.147 -4.629 1.00 87.75 179 GLU A CA 1
ATOM 1448 C C . GLU A 1 179 ? 2.195 -9.876 -5.891 1.00 87.75 179 GLU A C 1
ATOM 1450 O O . GLU A 1 179 ? 2.893 -10.746 -6.405 1.00 87.75 179 GLU A O 1
ATOM 1455 N N . ALA A 1 180 ? 1.020 -9.513 -6.413 1.00 88.94 180 ALA A N 1
ATOM 1456 C CA . ALA A 1 180 ? 0.483 -10.093 -7.639 1.00 88.94 180 ALA A CA 1
ATOM 1457 C C . ALA A 1 180 ? 1.141 -9.540 -8.918 1.00 88.94 180 ALA A C 1
ATOM 1459 O O . ALA A 1 180 ? 0.901 -10.070 -10.004 1.00 88.94 180 ALA A O 1
ATOM 1460 N N . PHE A 1 181 ? 1.943 -8.474 -8.824 1.00 91.38 181 PHE A N 1
ATOM 1461 C CA . PHE A 1 181 ? 2.617 -7.902 -9.987 1.00 91.38 181 PHE A CA 1
ATOM 1462 C C . PHE A 1 181 ? 3.935 -8.620 -10.279 1.00 91.38 181 PHE A C 1
ATOM 1464 O O . PHE A 1 181 ? 4.644 -9.099 -9.398 1.00 91.38 181 PHE A O 1
ATOM 1471 N N . SER A 1 182 ? 4.276 -8.682 -11.561 1.00 94.00 182 SER A N 1
ATOM 1472 C CA . SER A 1 182 ? 5.496 -9.330 -12.034 1.00 94.00 182 SER A CA 1
ATOM 1473 C C . SER A 1 182 ? 6.747 -8.491 -11.748 1.00 94.00 182 SER A C 1
ATOM 1475 O O . SER A 1 182 ? 6.705 -7.256 -11.742 1.00 94.00 182 SER A O 1
ATOM 1477 N N . GLU A 1 183 ? 7.899 -9.157 -11.609 1.00 91.81 183 GLU A N 1
ATOM 1478 C CA . GLU A 1 183 ? 9.189 -8.484 -11.395 1.00 91.81 183 GLU A CA 1
ATOM 1479 C C . GLU A 1 183 ? 9.506 -7.405 -12.458 1.00 91.81 183 GLU A C 1
ATOM 1481 O O . GLU A 1 183 ? 9.969 -6.328 -12.087 1.00 91.81 183 GLU A O 1
ATOM 1486 N N . PRO A 1 184 ? 9.209 -7.576 -13.763 1.00 95.00 184 PRO A N 1
ATOM 1487 C CA . PRO A 1 184 ? 9.412 -6.508 -14.745 1.00 95.00 184 PRO A CA 1
ATOM 1488 C C . PRO A 1 184 ? 8.580 -5.239 -14.497 1.00 95.00 184 PRO A C 1
ATOM 1490 O O . PRO A 1 184 ? 9.074 -4.134 -14.725 1.00 95.00 184 PRO A O 1
ATOM 1493 N N . GLN A 1 185 ? 7.336 -5.361 -14.020 1.00 93.25 185 GLN A N 1
ATOM 1494 C CA . GLN A 1 185 ? 6.495 -4.195 -13.692 1.00 93.25 185 GLN A CA 1
ATOM 1495 C C . GLN A 1 185 ? 7.074 -3.441 -12.497 1.00 93.25 185 GLN A C 1
ATOM 1497 O O . GLN A 1 185 ? 7.242 -2.223 -12.506 1.00 93.25 185 GLN A O 1
ATOM 1502 N N . HIS A 1 186 ? 7.465 -4.217 -11.502 1.00 94.06 186 HIS A N 1
ATOM 1503 C CA . HIS A 1 186 ? 8.215 -3.797 -10.341 1.00 94.06 186 HIS A CA 1
ATOM 1504 C C . HIS A 1 186 ? 9.509 -3.050 -10.705 1.00 94.06 186 HIS A C 1
ATOM 1506 O O . HIS A 1 186 ? 9.774 -1.983 -10.144 1.00 94.06 186 HIS A O 1
ATOM 1512 N N . GLN A 1 187 ? 10.300 -3.560 -11.647 1.00 94.06 187 GLN A N 1
ATOM 1513 C CA . GLN A 1 187 ? 11.513 -2.894 -12.132 1.00 94.06 187 GLN A CA 1
ATOM 1514 C C . GLN A 1 187 ? 11.204 -1.617 -12.920 1.00 94.06 187 GLN A C 1
ATOM 1516 O O . GLN A 1 187 ? 11.939 -0.636 -12.820 1.00 94.06 187 GLN A O 1
ATOM 1521 N N . MET A 1 188 ? 10.101 -1.587 -13.670 1.00 96.00 188 MET A N 1
ATOM 1522 C CA . MET A 1 188 ? 9.665 -0.384 -14.382 1.00 96.00 188 MET A CA 1
ATOM 1523 C C . MET A 1 188 ? 9.372 0.766 -13.408 1.00 96.00 188 MET A C 1
ATOM 1525 O O . MET A 1 188 ? 9.871 1.875 -13.616 1.00 96.00 188 MET A O 1
ATOM 1529 N N . TRP A 1 189 ? 8.614 0.516 -12.338 1.00 96.31 189 TRP A N 1
ATOM 1530 C CA . TRP A 1 189 ? 8.309 1.542 -11.330 1.00 96.31 189 TRP A CA 1
ATOM 1531 C C . TRP A 1 189 ? 9.556 1.983 -10.564 1.00 96.31 189 TRP A C 1
ATOM 1533 O O . TRP A 1 189 ? 9.759 3.177 -10.348 1.00 96.31 189 TRP A O 1
ATOM 1543 N N . TYR A 1 190 ? 10.441 1.039 -10.234 1.00 95.94 190 TYR A N 1
ATOM 1544 C CA . TYR A 1 190 ? 11.736 1.354 -9.637 1.00 95.94 190 TYR A CA 1
ATOM 1545 C C . TYR A 1 190 ? 12.600 2.234 -10.548 1.00 95.94 190 TYR A C 1
ATOM 1547 O O . TYR A 1 190 ? 13.161 3.231 -10.094 1.00 95.94 190 TYR A O 1
ATOM 1555 N N . GLY A 1 191 ? 12.652 1.935 -11.847 1.00 95.88 191 GLY A N 1
ATOM 1556 C CA . GLY A 1 191 ? 13.358 2.755 -12.829 1.00 95.88 191 GLY A CA 1
ATOM 1557 C C . GLY A 1 191 ? 12.810 4.182 -12.907 1.00 95.88 191 GLY A C 1
ATOM 1558 O O . GLY A 1 191 ? 13.587 5.133 -12.958 1.00 95.88 191 GLY A O 1
ATOM 1559 N N . GLN A 1 192 ? 11.485 4.351 -12.855 1.00 95.06 192 GLN A N 1
ATOM 1560 C CA . GLN A 1 192 ? 10.863 5.679 -12.810 1.00 95.06 192 GLN A CA 1
ATOM 1561 C C . GLN A 1 192 ? 11.241 6.439 -11.537 1.00 95.06 192 GLN A C 1
ATOM 1563 O O . GLN A 1 192 ? 11.645 7.598 -11.627 1.00 95.06 192 GLN A O 1
ATOM 1568 N N . LEU A 1 193 ? 11.173 5.781 -10.376 1.00 94.00 193 LEU A N 1
ATOM 1569 C CA . LEU A 1 193 ? 11.596 6.369 -9.107 1.00 94.00 193 LEU A CA 1
ATOM 1570 C C . LEU A 1 193 ? 13.063 6.811 -9.171 1.00 94.00 193 LEU A C 1
ATOM 1572 O O . LEU A 1 193 ? 13.379 7.938 -8.800 1.00 94.00 193 LEU A O 1
ATOM 1576 N N . LYS A 1 194 ? 13.951 5.962 -9.697 1.00 94.50 194 LYS A N 1
ATOM 1577 C CA . LYS A 1 194 ? 15.382 6.262 -9.813 1.00 94.50 194 LYS A CA 1
ATOM 1578 C C . LYS A 1 194 ? 15.644 7.506 -10.663 1.00 94.50 194 LYS A C 1
ATOM 1580 O O . LYS A 1 194 ? 16.387 8.379 -10.233 1.00 94.50 194 LYS A O 1
ATOM 1585 N N . VAL A 1 195 ? 14.977 7.633 -11.812 1.00 93.69 195 VAL A N 1
ATOM 1586 C CA . VAL A 1 195 ? 15.088 8.826 -12.673 1.00 93.69 195 VAL A CA 1
ATOM 1587 C C . VAL A 1 195 ? 14.645 10.093 -11.935 1.00 93.69 195 VAL A C 1
ATOM 1589 O O . VAL A 1 195 ? 15.271 11.143 -12.071 1.00 93.69 195 VAL A O 1
ATOM 1592 N N . VAL A 1 196 ? 13.575 10.006 -11.139 1.00 92.25 196 VAL A N 1
ATOM 1593 C CA . VAL A 1 196 ? 13.079 11.144 -10.350 1.00 92.25 196 VAL A CA 1
ATOM 1594 C C . VAL A 1 196 ? 14.058 11.517 -9.233 1.00 92.25 196 VAL A C 1
ATOM 1596 O O . VAL A 1 196 ? 14.291 12.702 -8.999 1.00 92.25 196 VAL A O 1
ATOM 1599 N N . VAL A 1 197 ? 14.653 10.526 -8.570 1.00 91.12 197 VAL A N 1
ATOM 1600 C CA . VAL A 1 197 ? 15.662 10.726 -7.519 1.00 91.12 197 VAL A CA 1
ATOM 1601 C C . VAL A 1 197 ? 16.932 11.357 -8.089 1.00 91.12 197 VAL A C 1
ATOM 1603 O O . VAL A 1 197 ? 17.420 12.344 -7.544 1.00 91.12 197 VAL A O 1
ATOM 1606 N N . GLU A 1 198 ? 17.425 10.854 -9.221 1.00 89.56 198 GLU A N 1
ATOM 1607 C CA . GLU A 1 198 ? 18.614 11.380 -9.905 1.00 89.56 198 GLU A CA 1
ATOM 1608 C C . GLU A 1 198 ? 18.424 12.817 -10.412 1.00 89.56 198 GLU A C 1
ATOM 1610 O O . GLU A 1 198 ? 19.388 13.577 -10.487 1.00 89.56 198 GLU A O 1
ATOM 1615 N N . ALA A 1 199 ? 17.186 13.228 -10.709 1.00 87.44 199 ALA A N 1
ATOM 1616 C CA . ALA A 1 199 ? 16.881 14.616 -11.054 1.00 87.44 199 ALA A CA 1
ATOM 1617 C C . ALA A 1 199 ? 17.075 15.593 -9.872 1.00 87.44 199 ALA A C 1
ATOM 1619 O O . ALA A 1 199 ? 17.144 16.805 -10.088 1.00 87.44 199 ALA A O 1
ATOM 1620 N N . GLY A 1 200 ? 17.166 15.090 -8.633 1.00 78.50 200 GLY A N 1
ATOM 1621 C CA . GLY A 1 200 ? 17.592 15.846 -7.452 1.00 78.50 200 GLY A CA 1
ATOM 1622 C C . GLY A 1 200 ? 16.648 16.964 -6.997 1.00 78.50 200 GLY A C 1
ATOM 1623 O O . GLY A 1 200 ? 17.028 17.778 -6.158 1.00 78.50 200 GLY A O 1
ATOM 1624 N N . ASN A 1 201 ? 15.425 17.045 -7.529 1.00 79.12 201 ASN A N 1
ATOM 1625 C CA . ASN A 1 201 ? 14.466 18.085 -7.170 1.00 79.12 201 ASN A CA 1
ATOM 1626 C C . ASN A 1 201 ? 13.277 17.513 -6.378 1.00 79.12 201 ASN A C 1
ATOM 1628 O O . ASN A 1 201 ? 12.458 16.748 -6.888 1.00 79.12 201 ASN A O 1
ATOM 1632 N N . GLY A 1 202 ? 13.118 17.962 -5.128 1.00 83.19 202 GLY A N 1
ATOM 1633 C CA . GLY A 1 202 ? 12.008 17.540 -4.260 1.00 83.19 202 GLY A CA 1
ATOM 1634 C C . GLY A 1 202 ? 10.616 17.753 -4.876 1.00 83.19 202 GLY A C 1
ATOM 1635 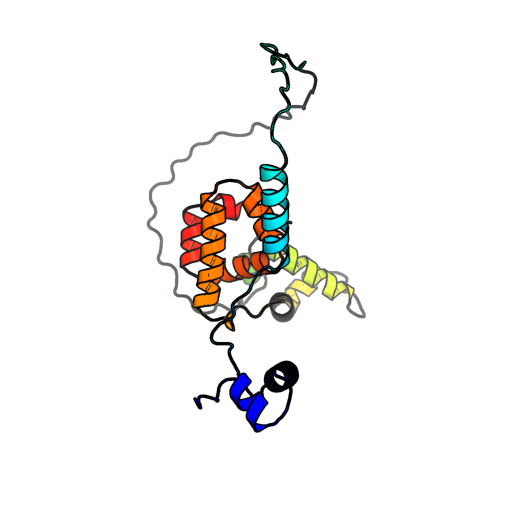O O . GLY A 1 202 ? 9.679 17.026 -4.557 1.00 83.19 202 GLY A O 1
ATOM 1636 N N . THR A 1 203 ? 10.473 18.697 -5.812 1.00 86.25 203 THR A N 1
ATOM 1637 C CA . THR A 1 203 ? 9.231 18.925 -6.567 1.00 86.25 203 THR A CA 1
ATOM 1638 C C . THR A 1 203 ? 8.857 17.746 -7.465 1.00 86.25 203 THR A C 1
ATOM 1640 O O . THR A 1 203 ? 7.679 17.398 -7.525 1.00 86.25 203 THR A O 1
ATOM 1643 N N . SER A 1 204 ? 9.818 17.105 -8.144 1.00 88.25 204 SER A N 1
ATOM 1644 C CA . SER A 1 204 ? 9.509 15.926 -8.969 1.00 88.25 204 SER A CA 1
ATOM 1645 C C . SER A 1 204 ? 9.138 14.730 -8.104 1.00 88.25 204 SER A C 1
ATOM 1647 O O . SER A 1 204 ? 8.235 13.993 -8.479 1.00 88.25 204 SER A O 1
ATOM 1649 N N . LEU A 1 205 ? 9.772 14.572 -6.935 1.00 89.00 205 LEU A N 1
ATOM 1650 C CA . LEU A 1 205 ? 9.403 13.530 -5.970 1.00 89.00 205 LEU A CA 1
ATOM 1651 C C . LEU A 1 205 ? 7.972 13.718 -5.462 1.00 89.00 205 LEU A C 1
ATOM 1653 O O . LEU A 1 205 ? 7.175 12.790 -5.545 1.00 89.00 205 LEU A O 1
ATOM 1657 N N . ARG A 1 206 ? 7.596 14.934 -5.040 1.00 87.81 206 ARG A N 1
ATOM 1658 C CA . ARG A 1 206 ? 6.200 15.232 -4.662 1.00 87.81 206 ARG A CA 1
ATOM 1659 C C . ARG A 1 206 ? 5.229 14.969 -5.810 1.00 87.81 206 ARG A C 1
ATOM 1661 O O . ARG A 1 206 ? 4.147 14.441 -5.598 1.00 87.81 206 ARG A O 1
ATOM 1668 N N . GLN A 1 207 ? 5.603 15.330 -7.037 1.00 89.44 207 GLN A N 1
ATOM 1669 C CA . GLN A 1 207 ? 4.749 15.109 -8.201 1.00 89.44 207 GLN A CA 1
ATOM 1670 C C . GLN A 1 207 ? 4.613 13.622 -8.560 1.00 89.44 207 GLN A C 1
ATOM 1672 O O . GLN A 1 207 ? 3.553 13.223 -9.043 1.00 89.44 207 GLN A O 1
ATOM 1677 N N . PHE A 1 208 ? 5.656 12.823 -8.326 1.00 90.25 208 PHE A N 1
ATOM 1678 C CA . PHE A 1 208 ? 5.648 11.371 -8.497 1.00 90.25 208 PHE A CA 1
ATOM 1679 C C . PHE A 1 208 ? 4.740 10.696 -7.463 1.00 90.25 208 PHE A C 1
ATOM 1681 O O . PHE A 1 208 ? 3.886 9.896 -7.834 1.00 90.25 208 PHE A O 1
ATOM 1688 N N . PHE A 1 209 ? 4.848 11.097 -6.194 1.00 91.62 209 PHE A N 1
ATOM 1689 C CA . PHE A 1 209 ? 4.019 10.576 -5.100 1.00 91.62 209 PHE A CA 1
ATOM 1690 C C . PHE A 1 209 ? 2.614 11.182 -5.017 1.00 91.62 209 PHE A C 1
ATOM 1692 O O . PHE A 1 209 ? 1.829 10.789 -4.168 1.00 91.62 209 PHE A O 1
ATOM 1699 N N . LYS A 1 210 ? 2.251 12.093 -5.926 1.00 88.06 210 LYS A N 1
ATOM 1700 C CA . LYS A 1 210 ? 0.876 12.606 -6.021 1.00 88.06 210 LYS A CA 1
ATOM 1701 C C . LYS A 1 210 ? -0.128 11.521 -6.430 1.00 88.06 210 LYS A C 1
ATOM 1703 O O . LYS A 1 210 ? -1.325 11.668 -6.195 1.00 88.06 210 LYS A O 1
ATOM 1708 N N . ASP A 1 211 ? 0.344 10.487 -7.117 1.00 86.25 211 ASP A N 1
ATOM 1709 C CA . ASP A 1 211 ? -0.457 9.315 -7.442 1.00 86.25 211 ASP A CA 1
ATOM 1710 C C . ASP A 1 211 ? -0.387 8.324 -6.273 1.00 86.25 211 ASP A C 1
ATOM 1712 O O . ASP A 1 211 ? 0.693 7.831 -5.930 1.00 86.25 211 ASP A O 1
ATOM 1716 N N . ASP A 1 212 ? -1.553 8.031 -5.689 1.00 85.06 212 ASP A N 1
ATOM 1717 C CA . ASP A 1 212 ? -1.688 7.132 -4.540 1.00 85.06 212 ASP A CA 1
ATOM 1718 C C . ASP A 1 212 ? -1.107 5.740 -4.820 1.00 85.06 212 ASP A C 1
ATOM 1720 O O . ASP A 1 212 ? -0.636 5.059 -3.908 1.00 85.06 212 ASP A O 1
ATOM 1724 N N . PHE A 1 213 ? -1.056 5.341 -6.093 1.00 91.56 213 PHE A N 1
ATOM 1725 C CA . PHE A 1 213 ? -0.433 4.105 -6.524 1.00 91.56 213 PHE A CA 1
ATOM 1726 C C . PHE A 1 213 ? 1.056 4.054 -6.173 1.00 91.56 213 PHE A C 1
ATOM 1728 O O . PHE A 1 213 ? 1.500 3.084 -5.558 1.00 91.56 213 PHE A O 1
ATOM 1735 N N . TYR A 1 214 ? 1.832 5.077 -6.546 1.00 91.94 214 TYR A N 1
ATOM 1736 C CA . TYR A 1 214 ? 3.284 5.068 -6.340 1.00 91.94 214 TYR A CA 1
ATOM 1737 C C . TYR A 1 214 ? 3.653 5.249 -4.875 1.00 91.94 214 TYR A C 1
ATOM 1739 O O . TYR A 1 214 ? 4.645 4.673 -4.432 1.00 91.94 214 TYR A O 1
ATOM 1747 N N . GLU A 1 215 ? 2.856 5.998 -4.115 1.00 88.56 215 GLU A N 1
ATOM 1748 C CA . GLU A 1 215 ? 3.040 6.122 -2.671 1.00 88.56 215 GLU A CA 1
ATOM 1749 C C . GLU A 1 215 ? 2.796 4.780 -1.965 1.00 88.56 215 GLU A C 1
ATOM 1751 O O . GLU A 1 215 ? 3.653 4.303 -1.213 1.00 88.56 215 GLU A O 1
ATOM 1756 N N . CYS A 1 216 ? 1.671 4.115 -2.252 1.00 88.56 216 CYS A N 1
ATOM 1757 C CA . CYS A 1 216 ? 1.382 2.791 -1.704 1.00 88.56 216 CYS A CA 1
ATOM 1758 C C . CYS A 1 216 ? 2.425 1.753 -2.143 1.00 88.56 216 CYS A C 1
ATOM 1760 O O . CYS A 1 216 ? 2.898 0.972 -1.313 1.00 88.56 216 CYS A O 1
ATOM 1762 N N . TRP A 1 217 ? 2.815 1.763 -3.421 1.00 93.25 217 TRP A N 1
ATOM 1763 C CA . TRP A 1 217 ? 3.827 0.851 -3.951 1.00 93.25 217 TRP A CA 1
ATOM 1764 C C . TRP A 1 217 ? 5.171 1.061 -3.264 1.00 93.25 217 TRP A C 1
ATOM 1766 O O . TRP A 1 217 ? 5.799 0.096 -2.835 1.00 93.25 217 TRP A O 1
ATOM 1776 N N . PHE A 1 218 ? 5.607 2.314 -3.129 1.00 92.12 218 PHE A N 1
ATOM 1777 C CA . PHE A 1 218 ? 6.877 2.641 -2.498 1.00 92.12 218 PHE A CA 1
ATOM 1778 C C . PHE A 1 218 ? 6.891 2.204 -1.036 1.00 92.12 218 PHE A C 1
ATOM 1780 O O . PHE A 1 218 ? 7.843 1.556 -0.608 1.00 92.12 218 PHE A O 1
ATOM 1787 N N . ASN A 1 219 ? 5.813 2.465 -0.290 1.00 88.44 219 ASN A N 1
ATOM 1788 C CA . ASN A 1 219 ? 5.675 2.016 1.095 1.00 88.44 219 ASN A CA 1
ATOM 1789 C C . ASN A 1 219 ? 5.779 0.496 1.242 1.00 88.44 219 ASN A C 1
ATOM 1791 O O . ASN A 1 219 ? 6.539 0.024 2.089 1.00 88.44 219 ASN A O 1
ATOM 1795 N N . TRP A 1 220 ? 5.102 -0.262 0.382 1.00 90.00 220 TRP A N 1
ATOM 1796 C CA . TRP A 1 220 ? 5.253 -1.717 0.334 1.00 90.00 220 TRP A CA 1
ATOM 1797 C C . TRP A 1 220 ? 6.689 -2.132 -0.035 1.00 90.00 220 TRP A C 1
ATOM 1799 O O . TRP A 1 220 ? 7.297 -2.977 0.627 1.00 90.00 220 TRP A O 1
ATOM 1809 N N . ALA A 1 221 ? 7.276 -1.497 -1.051 1.00 91.69 221 ALA A N 1
ATOM 1810 C CA . ALA A 1 221 ? 8.581 -1.863 -1.584 1.00 91.69 221 ALA A CA 1
ATOM 1811 C C . ALA A 1 221 ? 9.732 -1.613 -0.596 1.00 91.69 221 ALA A C 1
ATOM 1813 O O . ALA A 1 221 ? 10.697 -2.376 -0.610 1.00 91.69 221 ALA A O 1
ATOM 1814 N N . LYS A 1 222 ? 9.622 -0.628 0.310 1.00 90.00 222 LYS A N 1
ATOM 1815 C CA . LYS A 1 222 ? 10.588 -0.425 1.412 1.00 90.00 222 LYS A CA 1
ATOM 1816 C C . LYS A 1 222 ? 10.791 -1.704 2.234 1.00 90.00 222 LYS A C 1
ATOM 1818 O O . LYS A 1 222 ? 11.921 -2.082 2.555 1.00 90.00 222 LYS A O 1
ATOM 1823 N N . SER A 1 223 ? 9.703 -2.409 2.525 1.00 85.00 223 SER A N 1
ATOM 1824 C CA . SER A 1 223 ? 9.726 -3.637 3.324 1.00 85.00 223 SER A CA 1
ATOM 1825 C C . SER A 1 223 ? 9.977 -4.878 2.467 1.00 85.00 223 SER A C 1
ATOM 1827 O O . SER A 1 223 ? 10.736 -5.765 2.864 1.00 85.00 223 SER A O 1
ATOM 1829 N N . ALA A 1 224 ? 9.420 -4.928 1.258 1.00 87.75 224 ALA A N 1
ATOM 1830 C CA . ALA A 1 224 ? 9.469 -6.120 0.416 1.00 87.75 224 ALA A CA 1
ATOM 1831 C C . ALA A 1 224 ? 10.749 -6.241 -0.431 1.00 87.75 224 ALA A C 1
ATOM 1833 O O . ALA A 1 224 ? 11.226 -7.352 -0.662 1.00 87.75 224 ALA A O 1
ATOM 1834 N N . ARG A 1 225 ? 11.361 -5.129 -0.863 1.00 90.94 225 ARG A N 1
ATOM 1835 C CA . ARG A 1 225 ? 12.401 -5.147 -1.902 1.00 90.94 225 ARG A CA 1
ATOM 1836 C C . ARG A 1 225 ? 13.753 -4.591 -1.463 1.00 90.94 225 ARG A C 1
ATOM 1838 O O . ARG A 1 225 ? 13.853 -3.540 -0.838 1.00 90.94 225 ARG A O 1
ATOM 1845 N N . ALA A 1 226 ? 14.820 -5.317 -1.802 1.00 91.69 226 ALA A N 1
ATOM 1846 C CA . ALA A 1 226 ? 16.185 -4.971 -1.403 1.00 91.69 226 ALA A CA 1
ATOM 1847 C C . ALA A 1 226 ? 16.759 -3.771 -2.171 1.00 91.69 226 ALA A C 1
ATOM 1849 O O . ALA A 1 226 ? 17.414 -2.928 -1.567 1.00 91.69 226 ALA A O 1
ATOM 1850 N N . ASP A 1 227 ? 16.461 -3.666 -3.465 1.00 92.50 227 ASP A N 1
ATOM 1851 C CA . ASP A 1 227 ? 16.893 -2.567 -4.337 1.00 92.50 227 ASP A CA 1
ATOM 1852 C C . ASP A 1 227 ? 16.336 -1.207 -3.883 1.00 92.50 227 ASP A C 1
ATOM 1854 O O . ASP A 1 227 ? 17.064 -0.217 -3.827 1.00 92.50 227 ASP A O 1
ATOM 1858 N N . VAL A 1 228 ? 15.071 -1.158 -3.463 1.00 91.94 228 VAL A N 1
ATOM 1859 C CA . VAL A 1 228 ? 14.463 0.058 -2.901 1.00 91.94 228 VAL A CA 1
ATOM 1860 C C . VAL A 1 228 ? 15.110 0.451 -1.572 1.00 91.94 228 VAL A C 1
ATOM 1862 O O . VAL A 1 228 ? 15.363 1.634 -1.344 1.00 91.94 228 VAL A O 1
ATOM 1865 N N . ARG A 1 229 ? 15.438 -0.516 -0.706 1.00 91.12 229 ARG A N 1
ATOM 1866 C CA . ARG A 1 229 ? 16.172 -0.231 0.540 1.00 91.12 229 ARG A CA 1
ATOM 1867 C C . ARG A 1 229 ? 17.567 0.322 0.276 1.00 91.12 229 ARG A C 1
ATOM 1869 O O . ARG A 1 229 ? 17.980 1.258 0.952 1.00 91.12 229 ARG A O 1
ATOM 1876 N N . GLU A 1 230 ? 18.278 -0.216 -0.707 1.00 93.12 230 GLU A N 1
ATOM 1877 C CA . GLU A 1 230 ? 19.587 0.306 -1.106 1.00 93.12 230 GLU A CA 1
ATOM 1878 C C . GLU A 1 230 ? 19.477 1.741 -1.643 1.00 93.12 230 GLU A C 1
ATOM 1880 O O . GLU A 1 230 ? 20.271 2.611 -1.278 1.00 93.12 230 GLU A O 1
ATOM 1885 N N . LEU A 1 231 ? 18.446 2.029 -2.445 1.00 91.50 231 LEU A N 1
ATOM 1886 C CA . LEU A 1 231 ? 18.184 3.382 -2.934 1.00 91.50 231 LEU A CA 1
ATOM 1887 C C . LEU A 1 231 ? 17.937 4.373 -1.787 1.00 91.50 231 LEU A C 1
ATOM 1889 O O . LEU A 1 231 ? 18.453 5.490 -1.845 1.00 91.50 231 LEU A O 1
ATOM 1893 N N . LEU A 1 232 ? 17.191 3.964 -0.753 1.00 89.44 232 LEU A N 1
ATOM 1894 C CA . LEU A 1 232 ? 16.929 4.772 0.443 1.00 89.44 232 LEU A CA 1
ATOM 1895 C C . LEU A 1 232 ? 18.203 5.106 1.221 1.00 89.44 232 LEU A C 1
ATOM 1897 O O . LEU A 1 232 ? 18.389 6.258 1.607 1.00 89.44 232 LEU A O 1
ATOM 1901 N N . VAL A 1 233 ? 19.084 4.121 1.428 1.00 90.25 233 VAL A N 1
ATOM 1902 C CA . VAL A 1 233 ? 20.371 4.328 2.118 1.00 90.25 233 VAL A CA 1
ATOM 1903 C C . VAL A 1 233 ? 21.209 5.378 1.388 1.00 90.25 233 VAL A C 1
ATOM 1905 O O . VAL A 1 233 ? 21.836 6.225 2.019 1.00 90.25 233 VAL A O 1
ATOM 1908 N N . ASN A 1 234 ? 21.169 5.360 0.056 1.00 90.56 234 ASN A N 1
ATOM 1909 C CA . ASN A 1 234 ? 21.911 6.300 -0.777 1.00 90.56 234 ASN A CA 1
ATOM 1910 C C . ASN A 1 234 ? 21.226 7.672 -0.924 1.00 90.56 234 ASN A C 1
ATOM 1912 O O . ASN A 1 234 ? 21.872 8.623 -1.361 1.00 90.56 234 ASN A O 1
ATOM 1916 N N . ASN A 1 235 ? 19.936 7.796 -0.589 1.00 88.12 235 ASN A N 1
ATOM 1917 C CA . ASN A 1 235 ? 19.140 9.004 -0.832 1.00 88.12 235 ASN A CA 1
ATOM 1918 C C . ASN A 1 235 ? 18.195 9.303 0.348 1.00 88.12 235 ASN A C 1
ATOM 1920 O O . ASN A 1 235 ? 16.987 9.065 0.247 1.00 88.12 235 ASN A O 1
ATOM 1924 N N . PRO A 1 236 ? 18.702 9.887 1.452 1.00 82.56 236 PRO A N 1
ATOM 1925 C CA . PRO A 1 236 ? 17.914 10.132 2.666 1.00 82.56 236 PRO A CA 1
ATOM 1926 C C . PRO A 1 236 ? 16.733 11.096 2.462 1.00 82.56 236 PRO A C 1
ATOM 1928 O O . PRO A 1 236 ? 15.765 11.041 3.212 1.00 82.56 236 PRO A O 1
ATOM 1931 N N . ILE A 1 237 ? 16.738 11.907 1.396 1.00 81.62 237 ILE A N 1
ATOM 1932 C CA . ILE A 1 237 ? 15.612 12.785 1.021 1.00 81.62 237 ILE A CA 1
ATOM 1933 C C . ILE A 1 237 ? 14.296 12.022 0.770 1.00 81.62 237 ILE A C 1
ATOM 1935 O O . ILE A 1 237 ? 13.219 12.615 0.804 1.00 81.62 237 ILE A O 1
ATOM 1939 N N . LEU A 1 238 ? 14.379 10.711 0.515 1.00 79.94 238 LEU A N 1
ATOM 1940 C CA . LEU A 1 238 ? 13.231 9.816 0.360 1.00 79.94 238 LEU A CA 1
ATOM 1941 C C . LEU A 1 238 ? 12.583 9.401 1.693 1.00 79.94 238 LEU A C 1
ATOM 1943 O O . LEU A 1 238 ? 11.476 8.865 1.688 1.00 79.94 238 LEU A O 1
ATOM 1947 N N . LEU A 1 239 ? 13.273 9.610 2.818 1.00 73.94 239 LEU A N 1
ATOM 1948 C CA . LEU A 1 239 ? 12.791 9.286 4.166 1.00 73.94 239 LEU A CA 1
ATOM 1949 C C . LEU A 1 239 ? 12.121 10.486 4.845 1.00 73.94 239 LEU A C 1
ATOM 1951 O O . LEU A 1 239 ? 11.232 10.300 5.666 1.00 73.94 239 LEU A O 1
ATOM 1955 N N . GLU A 1 240 ? 12.524 11.708 4.492 1.00 67.31 240 GLU A N 1
ATOM 1956 C CA . GLU A 1 240 ? 12.062 12.943 5.146 1.00 67.31 240 GLU A CA 1
ATOM 1957 C C . GLU A 1 240 ? 10.729 13.482 4.596 1.00 67.31 240 GLU A C 1
ATOM 1959 O O . GLU A 1 240 ? 10.176 14.457 5.110 1.00 67.31 240 GLU A O 1
ATOM 1964 N N . GLY A 1 241 ? 10.203 12.892 3.523 1.00 57.91 241 GLY A N 1
ATOM 1965 C CA . GLY A 1 241 ? 9.029 13.423 2.848 1.00 57.91 241 GLY A CA 1
ATOM 1966 C C . GLY A 1 241 ? 7.714 12.928 3.430 1.00 57.91 241 GLY A C 1
ATOM 1967 O O . GLY A 1 241 ? 7.259 11.831 3.126 1.00 57.91 241 GLY A O 1
ATOM 1968 N N . ASN A 1 242 ? 7.039 13.805 4.168 1.00 52.06 242 ASN A N 1
ATOM 1969 C CA . ASN A 1 242 ? 5.582 13.790 4.215 1.00 52.06 242 ASN A CA 1
ATOM 1970 C C . ASN A 1 242 ? 5.101 14.271 2.831 1.00 52.06 242 ASN A C 1
ATOM 1972 O O . ASN A 1 242 ? 5.184 15.463 2.521 1.00 52.06 242 ASN A O 1
ATOM 1976 N N . TYR A 1 243 ? 4.739 13.336 1.947 1.00 55.88 243 TYR A N 1
ATOM 1977 C CA . TYR A 1 243 ? 4.384 13.623 0.547 1.00 55.88 243 TYR A CA 1
ATOM 1978 C C . TYR A 1 243 ? 2.882 13.895 0.331 1.00 55.88 243 TYR A C 1
ATOM 1980 O O . TYR A 1 243 ? 2.466 14.059 -0.817 1.00 55.88 243 TYR A O 1
ATOM 1988 N N . GLY A 1 244 ? 2.113 13.978 1.425 1.00 44.38 244 GLY A N 1
ATOM 1989 C CA . GLY A 1 244 ? 0.687 14.329 1.454 1.00 44.38 244 GLY A CA 1
ATOM 1990 C C . GLY A 1 244 ? 0.383 15.810 1.266 1.00 44.38 244 GLY A C 1
ATOM 1991 O O . GLY A 1 244 ? 1.235 16.661 1.615 1.00 44.38 244 GLY A O 1
#

Foldseek 3Di:
DDDDDDLVVVCVVVVHDSVVVVVVQVVCVVVVNDDDDDPDDDDDDPVVVVVVVVVVVVVVPDDDDDDDDDDDDDDDDDDDDDDDDDPDDDDDDDDDDDDDDDDDDDDDDDDPDPDPFPVSVLVPDDPVRNVVLLVQQLVVLVPDPDRDPDSVVVCRVCVSVSVVVVVVVVVVVLPDPLVPDDVVVVVVLVVVVVVLVVVVDVVSVLVSVVDVVSVSSLVVCCPVPDSSVVVCVVRVSVVPDPSD

Nearest PDB structures (foldseek):
  9fia-assembly1_BK  TM=1.456E-01  e=3.291E+00  Toxoplasma gondii

Solvent-accessible surface area (backbone atoms only — not comparable to full-atom values): 15824 Å² total; per-residue (Å²): 136,85,85,74,74,56,66,67,59,52,18,62,76,72,72,46,56,60,69,55,53,52,53,53,50,53,54,34,38,76,67,74,76,40,91,84,78,84,92,74,85,84,84,77,66,64,66,61,52,53,51,52,53,56,54,51,56,58,61,75,70,66,75,89,77,94,74,81,86,77,84,82,80,81,83,86,86,82,78,84,89,82,78,92,75,83,84,80,83,84,89,83,79,94,74,92,74,91,76,79,93,71,80,84,74,78,76,79,76,94,61,93,75,74,62,89,43,57,69,52,43,52,70,73,41,53,75,69,52,43,52,52,50,50,53,50,42,51,55,52,40,68,68,39,98,69,58,60,95,52,51,68,63,48,39,57,75,43,35,70,62,51,48,53,54,47,52,47,51,57,56,69,62,46,88,61,72,69,85,80,56,53,68,70,59,54,49,51,55,49,52,52,51,49,56,39,56,74,66,70,42,71,66,52,47,41,61,55,38,65,41,67,65,53,42,55,48,48,62,51,31,55,77,75,34,68,69,52,40,53,51,41,76,77,36,61,74,75,74,75,59,81,61,123

Sequence (244 aa):
MIELPKIPEIAEVIGVSFRQIKRSLSRLEELELYFWEPVLVRGQNLAGKKAKELCQQKKTSKSSGKNKMTDLSNSGQFCPNDDRIVQLRTNLSNFGQNCPNREPETLPSKGLFSPQTYSDLIQTLSEDERENFLQFGLKKTASLPKPPELPIKWIEAHFEELHGQWLETLTQKLKYNFEAFSEPQHQMWYGQLKVVVEAGNGTSLRQFFKDDFYECWFNWAKSARADVRELLVNNPILLEGNYG

Secondary structure (DSSP, 8-state):
---PPPHHHHHHHHT--HHHHHHHHHHHHHTTS-----S------HHHHHHHHHHHHHHHT---------PPPPS--PPP------------------------PPPP-------SSHHHHHHHS-HHHHHHHHHHHHHHHHTSSS--S-HHHHHHHTHHHHHHHHHHHHHHT-SS-GGGS-HHHHHHHHHHHHHHHHTT-HHHHHHHTTSHHHHHHHHHHHHH-HHHHHHHHH-GGGTS----

pLDDT: mean 75.28, std 20.47, range [32.41, 96.31]